Protein AF-A0AB36FN38-F1 (afdb_monomer)

Sequence (229 aa):
MKNFKASLLVGALFLSVSNGASAIQPGVYKYVPSLLCETGDVAVKQNVNQKPMFSVGTSEAGALRLEIEKQSLSAYSDLGVAYFEQISRSQEYVFNEADTLEVEGEQVTYGSHSFLLHEEPMTALEAAKLLIPTLLDVRKQSHYAGRFQKELADSKQEVTVRTVVEMDEVKHPNRIFLSSFRSDVVKSGEVIVSIDHFENIRALLHTKASRWDQTTLSGACFELEKSDQ

Radius of gyration: 22.21 Å; Cα contacts (8 Å, |Δi|>4): 415; chains: 1; bounding box: 44×92×54 Å

pLDDT: mean 73.19, std 17.6, range [27.11, 94.44]

Secondary structure (DSSP, 8-state):
----------------------SS-SEEEEE---STT--------S-----EEEEEEE-TTS-EEEEEPGGGGTTS-HHHHHHHHHTTSS-EEEEEEEEEEEETTEEEEEEEEEEEEEEEEEEHHHHHHHHGGG-S-HHHHHHHHHHHHHH--STT-EEEEEEEEEEEE-SSTTEEEEEEEEEEEEETTEEEEEEESHHHHHHHH-SS--TTTTGGGS-EEEEE-----

Foldseek 3Di:
DDDDDDDDDPDPPPPPPVPPVPLDDFFFWFFDQDQQPDPPPPPDPDPFRRDTAWGWDADPVRDIFIQGDLVLCVLADPLLSVLSVVLRPDKDKDWADWDWDQDPNDTDIKTKIKIFSDKDKDFLLVCLVRPLRRDNDPVVSVVVVVLSCVLPVDRRDIWMKIWMWMWIDDPDSFKIWGQFTWIFTGDPNDGSDIGGNLVSSLCVRDVDPDPRSVSPVRTGMIGGDDDPD

Organism: Alteromonas macleodii (NCBI:txid28108)

Solvent-accessible surface area (backbone atoms only — not comparable to full-atom values): 13320 Å² total; per-residue (Å²): 143,82,88,81,88,78,86,77,74,87,69,74,78,73,79,75,73,74,72,67,77,58,68,76,63,72,43,42,25,20,52,44,90,50,70,94,58,49,85,70,87,69,87,63,95,56,90,61,52,63,51,58,41,34,31,34,44,68,42,98,86,68,45,64,36,69,42,75,31,71,72,57,38,69,78,40,41,74,69,25,38,51,48,58,69,57,37,57,77,60,64,48,65,47,82,54,66,70,53,75,44,77,56,97,87,41,83,44,72,37,37,34,36,38,37,36,30,32,74,49,79,41,33,43,47,54,52,48,66,58,54,40,57,45,51,83,48,68,68,55,32,53,50,49,54,52,46,48,52,69,79,41,78,47,57,77,40,73,29,34,43,36,30,41,37,32,37,31,53,51,98,43,81,55,34,37,33,40,59,43,35,34,40,32,36,28,46,99,89,40,79,79,44,75,45,72,54,44,64,61,46,44,55,66,51,41,89,55,98,42,91,55,57,69,60,44,70,67,30,49,27,28,34,54,57,76,75,92,124

Mean predicted aligned error: 11.43 Å

Structure (mmCIF, N/CA/C/O backbone):
data_AF-A0AB36FN38-F1
#
_entry.id   AF-A0AB36FN38-F1
#
loop_
_atom_site.group_PDB
_atom_site.id
_atom_site.type_symbol
_atom_site.label_atom_id
_atom_site.label_alt_id
_atom_site.label_comp_id
_atom_site.label_asym_id
_atom_site.label_entity_id
_atom_site.label_seq_id
_atom_site.pdbx_PDB_ins_code
_atom_site.Cartn_x
_atom_site.Cartn_y
_atom_site.Cartn_z
_atom_site.occupancy
_atom_site.B_iso_or_equiv
_atom_site.auth_seq_id
_atom_site.auth_comp_id
_atom_site.auth_asym_id
_atom_site.auth_atom_id
_atom_site.pdbx_PDB_model_num
ATOM 1 N N . MET A 1 1 ? 19.070 -73.068 -9.972 1.00 39.75 1 MET A N 1
ATOM 2 C CA . MET A 1 1 ? 20.108 -72.151 -9.447 1.00 39.75 1 MET A CA 1
ATOM 3 C C . MET A 1 1 ? 20.590 -71.233 -10.561 1.00 39.75 1 MET A C 1
ATOM 5 O O . MET A 1 1 ? 21.275 -71.713 -11.452 1.00 39.75 1 MET A O 1
ATOM 9 N N . LYS A 1 2 ? 20.226 -69.949 -10.515 1.00 33.97 2 LYS A N 1
ATOM 10 C CA . LYS A 1 2 ? 21.113 -68.780 -10.666 1.00 33.97 2 LYS A CA 1
ATOM 11 C C . LYS A 1 2 ? 20.238 -67.528 -10.648 1.00 33.97 2 LYS A C 1
ATOM 13 O O . LYS A 1 2 ? 19.330 -67.370 -11.452 1.00 33.97 2 LYS A O 1
ATOM 18 N N . ASN A 1 3 ? 20.505 -66.714 -9.638 1.00 37.75 3 ASN A N 1
ATOM 19 C CA . ASN A 1 3 ? 19.863 -65.448 -9.345 1.00 37.75 3 ASN A CA 1
ATOM 20 C C . ASN A 1 3 ? 20.262 -64.413 -10.396 1.00 37.75 3 ASN A C 1
ATOM 22 O O . ASN A 1 3 ? 21.447 -64.318 -10.705 1.00 37.75 3 ASN A O 1
ATOM 26 N N . PHE A 1 4 ? 19.327 -63.572 -10.828 1.00 37.50 4 PHE A N 1
ATOM 27 C CA . PHE A 1 4 ? 19.666 -62.208 -11.220 1.00 37.50 4 PHE A CA 1
ATOM 28 C C . PHE A 1 4 ? 18.628 -61.262 -10.622 1.00 37.50 4 PHE A C 1
ATOM 30 O O . PHE A 1 4 ? 17.481 -61.200 -11.052 1.00 37.50 4 PHE A O 1
ATOM 37 N N . LYS A 1 5 ? 19.050 -60.583 -9.552 1.00 41.38 5 LYS A N 1
ATOM 38 C CA . LYS A 1 5 ? 18.387 -59.398 -9.022 1.00 41.38 5 LYS A CA 1
ATOM 39 C C . LYS A 1 5 ? 18.676 -58.260 -9.996 1.00 41.38 5 LYS A C 1
ATOM 41 O O . LYS A 1 5 ? 19.842 -57.952 -10.223 1.00 41.38 5 LYS A O 1
ATOM 46 N N . ALA A 1 6 ? 17.636 -57.623 -10.509 1.00 39.28 6 ALA A N 1
ATOM 47 C CA . ALA A 1 6 ? 17.720 -56.269 -11.030 1.00 39.28 6 ALA A CA 1
ATOM 48 C C . ALA A 1 6 ? 16.708 -55.430 -10.250 1.00 39.28 6 ALA A C 1
ATOM 50 O O . ALA A 1 6 ? 15.546 -55.306 -10.623 1.00 39.28 6 ALA A O 1
ATOM 51 N N . SER A 1 7 ? 17.163 -54.905 -9.112 1.00 43.88 7 SER A N 1
ATOM 52 C CA . SER A 1 7 ? 16.649 -53.634 -8.620 1.00 43.88 7 SER A CA 1
ATOM 53 C C . SER A 1 7 ? 17.029 -52.586 -9.656 1.00 43.88 7 SER A C 1
ATOM 55 O O . SER A 1 7 ? 18.216 -52.449 -9.940 1.00 43.88 7 SER A O 1
ATOM 57 N N . LEU A 1 8 ? 16.071 -51.831 -10.184 1.00 35.28 8 LEU A N 1
ATOM 58 C CA . LEU A 1 8 ? 16.386 -50.523 -10.739 1.00 35.28 8 LEU A CA 1
ATOM 59 C C . LEU A 1 8 ? 15.212 -49.569 -10.525 1.00 35.28 8 LEU A C 1
ATOM 61 O O . LEU A 1 8 ? 14.159 -49.702 -11.134 1.00 35.28 8 LEU A O 1
ATOM 65 N N . LEU A 1 9 ? 15.466 -48.656 -9.588 1.00 36.25 9 LEU A N 1
ATOM 66 C CA . LEU A 1 9 ? 14.955 -47.299 -9.470 1.00 36.25 9 LEU A CA 1
ATOM 67 C C . LEU A 1 9 ? 13.466 -47.079 -9.776 1.00 36.25 9 LEU A C 1
ATOM 69 O O . LEU A 1 9 ? 13.057 -46.874 -10.915 1.00 36.25 9 LEU A O 1
ATOM 73 N N . VAL A 1 10 ? 12.700 -46.922 -8.693 1.00 38.41 10 VAL A N 1
ATOM 74 C CA . VAL A 1 10 ? 11.614 -45.937 -8.642 1.00 38.41 10 VAL A CA 1
ATOM 75 C C . VAL A 1 10 ? 12.264 -44.586 -8.942 1.00 38.41 10 VAL A C 1
ATOM 77 O O . VAL A 1 10 ? 12.854 -43.956 -8.065 1.00 38.41 10 VAL A O 1
ATOM 80 N N . GLY A 1 11 ? 12.273 -44.213 -10.222 1.00 33.19 11 GLY A N 1
ATOM 81 C CA . GLY A 1 11 ? 12.645 -42.880 -10.657 1.00 33.19 11 GLY A CA 1
ATOM 82 C C . GLY A 1 11 ? 11.732 -41.912 -9.931 1.00 33.19 11 GLY A C 1
ATOM 83 O O . GLY A 1 11 ? 10.512 -42.004 -10.060 1.00 33.19 11 GLY A O 1
ATOM 84 N N . ALA A 1 12 ? 12.344 -41.064 -9.107 1.00 39.03 12 ALA A N 1
ATOM 85 C CA . ALA A 1 12 ? 11.690 -39.952 -8.456 1.00 39.03 12 ALA A CA 1
ATOM 86 C C . ALA A 1 12 ? 10.769 -39.282 -9.477 1.00 39.03 12 ALA A C 1
ATOM 88 O O . ALA A 1 12 ? 11.233 -38.824 -10.524 1.00 39.03 12 ALA A O 1
ATOM 89 N N . LEU A 1 13 ? 9.465 -39.275 -9.184 1.00 31.47 13 LEU A N 1
ATOM 90 C CA . LEU A 1 13 ? 8.559 -38.323 -9.797 1.00 31.47 13 LEU A CA 1
ATOM 91 C C . LEU A 1 13 ? 9.187 -36.967 -9.492 1.00 31.47 13 LEU A C 1
ATOM 93 O O . LEU A 1 13 ? 9.185 -36.518 -8.345 1.00 31.47 13 LEU A O 1
ATOM 97 N N . PHE A 1 14 ? 9.824 -36.383 -10.502 1.00 35.91 14 PHE A N 1
ATOM 98 C CA . PHE A 1 14 ? 10.223 -34.998 -10.464 1.00 35.91 14 PHE A CA 1
ATOM 99 C C . PHE A 1 14 ? 8.948 -34.237 -10.132 1.00 35.91 14 PHE A C 1
ATOM 101 O O . PHE A 1 14 ? 7.999 -34.234 -10.915 1.00 35.91 14 PHE A O 1
ATOM 108 N N . LEU A 1 15 ? 8.916 -33.664 -8.929 1.00 30.94 15 LEU A N 1
ATOM 109 C CA . LEU A 1 15 ? 8.055 -32.546 -8.613 1.00 30.94 15 LEU A CA 1
ATOM 110 C C . LEU A 1 15 ? 8.405 -31.490 -9.655 1.00 30.94 15 LEU A C 1
ATOM 112 O O . LEU A 1 15 ? 9.338 -30.710 -9.480 1.00 30.94 15 LEU A O 1
ATOM 116 N N . SER A 1 16 ? 7.689 -31.500 -10.774 1.00 29.23 16 SER A N 1
ATOM 117 C CA . SER A 1 16 ? 7.512 -30.316 -11.582 1.00 29.23 16 SER A CA 1
ATOM 118 C C . SER A 1 16 ? 6.698 -29.362 -10.716 1.00 29.23 16 SER A C 1
ATOM 120 O O . SER A 1 16 ? 5.490 -29.217 -10.884 1.00 29.23 16 SER A O 1
ATOM 122 N N . VAL A 1 17 ? 7.369 -28.739 -9.743 1.00 33.03 17 VAL A N 1
ATOM 123 C CA . VAL A 1 17 ? 7.088 -27.355 -9.399 1.00 33.03 17 VAL A CA 1
ATOM 124 C C . VAL A 1 17 ? 7.289 -26.625 -10.713 1.00 33.03 17 VAL A C 1
ATOM 126 O O . VAL A 1 17 ? 8.401 -26.279 -11.107 1.00 33.03 17 VAL A O 1
ATOM 129 N N . SER A 1 18 ? 6.202 -26.527 -11.470 1.00 27.11 18 SER A N 1
ATOM 130 C CA . SER A 1 18 ? 6.030 -25.476 -12.443 1.00 27.11 18 SER A CA 1
ATOM 131 C C . SER A 1 18 ? 6.200 -24.190 -11.648 1.00 27.11 18 SER A C 1
ATOM 133 O O . SER A 1 18 ? 5.241 -23.674 -11.077 1.00 27.11 18 SER A O 1
ATOM 135 N N . ASN A 1 19 ? 7.445 -23.724 -11.551 1.00 32.69 19 ASN A N 1
ATOM 136 C CA . ASN A 1 19 ? 7.736 -22.320 -11.370 1.00 32.69 19 ASN A CA 1
ATOM 137 C C . ASN A 1 19 ? 7.060 -21.651 -12.563 1.00 32.69 19 ASN A C 1
ATOM 139 O O . ASN A 1 19 ? 7.664 -21.510 -13.626 1.00 32.69 19 ASN A O 1
ATOM 143 N N . GLY A 1 20 ? 5.779 -21.304 -12.410 1.00 33.94 20 GLY A N 1
ATOM 144 C CA . GLY A 1 20 ? 5.252 -20.165 -13.133 1.00 33.94 20 GLY A CA 1
ATOM 145 C C . GLY A 1 20 ? 6.262 -19.069 -12.854 1.00 33.94 20 GLY A C 1
ATOM 146 O O . GLY A 1 20 ? 6.557 -18.798 -11.688 1.00 33.94 20 GLY A O 1
ATOM 147 N N . ALA A 1 21 ? 6.922 -18.579 -13.898 1.00 38.97 21 ALA A N 1
ATOM 148 C CA . ALA A 1 21 ? 7.739 -17.395 -13.764 1.00 38.97 21 ALA A CA 1
ATOM 149 C C . ALA A 1 21 ? 6.815 -16.350 -13.137 1.00 38.97 21 ALA A C 1
ATOM 151 O O . ALA A 1 21 ? 5.862 -15.922 -13.777 1.00 38.97 21 ALA A O 1
ATOM 152 N N . SER A 1 22 ? 7.008 -16.056 -11.852 1.00 50.75 22 SER A N 1
ATOM 153 C CA . SER A 1 22 ? 6.287 -14.972 -11.204 1.00 50.75 22 SER A CA 1
ATOM 154 C C . SER A 1 22 ? 6.634 -13.727 -12.009 1.00 50.75 22 SER A C 1
ATOM 156 O O . SER A 1 22 ? 7.823 -13.399 -12.093 1.00 50.75 22 SER A O 1
ATOM 158 N N . ALA A 1 23 ? 5.662 -13.076 -12.661 1.00 60.91 23 ALA A N 1
ATOM 159 C CA . ALA A 1 23 ? 5.993 -11.895 -13.455 1.00 60.91 23 ALA A CA 1
ATOM 160 C C . ALA A 1 23 ? 6.483 -10.753 -12.548 1.00 60.91 23 ALA A C 1
ATOM 162 O O . ALA A 1 23 ? 7.232 -9.884 -12.991 1.00 60.91 23 ALA A O 1
ATOM 163 N N . ILE A 1 24 ? 6.176 -10.816 -11.245 1.00 74.50 24 ILE A N 1
ATOM 164 C CA . ILE A 1 24 ? 6.910 -10.080 -10.216 1.00 74.50 24 ILE A CA 1
ATOM 165 C C . ILE A 1 24 ? 8.223 -10.805 -9.899 1.00 74.50 24 ILE A C 1
ATOM 167 O O . ILE A 1 24 ? 8.233 -11.891 -9.311 1.00 74.50 24 ILE A O 1
ATOM 171 N N . GLN A 1 25 ? 9.337 -10.174 -10.258 1.00 79.38 25 GLN A N 1
ATOM 172 C CA . GLN A 1 25 ? 10.688 -10.683 -10.052 1.00 79.38 25 GLN A CA 1
ATOM 173 C C . GLN A 1 25 ? 11.309 -10.081 -8.784 1.00 79.38 25 GLN A C 1
ATOM 175 O O . GLN A 1 25 ? 11.054 -8.918 -8.471 1.00 79.38 25 GLN A O 1
ATOM 180 N N . PRO A 1 26 ? 12.161 -10.820 -8.053 1.00 85.25 26 PRO A N 1
ATOM 181 C CA . PRO A 1 26 ? 12.932 -10.228 -6.972 1.00 85.25 26 PRO A CA 1
ATOM 182 C C . PRO A 1 26 ? 13.843 -9.095 -7.467 1.00 85.25 26 PRO A C 1
ATOM 184 O O . PRO A 1 26 ? 14.538 -9.233 -8.473 1.00 85.25 26 PRO A O 1
ATOM 187 N N . GLY A 1 27 ? 13.882 -7.997 -6.720 1.00 88.69 27 GLY A N 1
ATOM 188 C CA . GLY A 1 27 ? 14.751 -6.853 -6.948 1.00 88.69 27 GLY A CA 1
ATOM 189 C C . GLY A 1 27 ? 14.085 -5.527 -6.600 1.00 88.69 27 GLY A C 1
ATOM 190 O O . GLY A 1 27 ? 13.032 -5.476 -5.964 1.00 88.69 27 GLY A O 1
ATOM 191 N N . VAL A 1 28 ? 14.746 -4.442 -6.993 1.00 89.25 28 VAL A N 1
ATOM 192 C CA . VAL A 1 28 ? 14.377 -3.076 -6.617 1.00 89.25 28 VAL A CA 1
ATOM 193 C C . VAL A 1 28 ? 13.478 -2.467 -7.686 1.00 89.25 28 VAL A C 1
ATOM 195 O O . VAL A 1 28 ? 13.847 -2.419 -8.853 1.00 89.25 28 VAL A O 1
ATOM 198 N N . TYR A 1 29 ? 12.321 -1.946 -7.297 1.00 88.19 29 TYR A N 1
ATOM 199 C CA . TYR A 1 29 ? 11.336 -1.362 -8.201 1.00 88.19 29 TYR A CA 1
ATOM 200 C C . TYR A 1 29 ? 11.325 0.167 -8.102 1.00 88.19 29 TYR A C 1
ATOM 202 O O . TYR A 1 29 ? 11.127 0.748 -7.028 1.00 88.19 29 TYR A O 1
ATOM 210 N N . LYS A 1 30 ? 11.519 0.838 -9.241 1.00 87.75 30 LYS A N 1
ATOM 211 C CA . LYS A 1 30 ? 11.559 2.304 -9.367 1.00 87.75 30 LYS A CA 1
ATOM 212 C C . LYS A 1 30 ? 10.337 2.827 -10.095 1.00 87.75 30 LYS A C 1
ATOM 214 O O . LYS A 1 30 ? 9.866 2.214 -11.045 1.00 87.75 30 LYS A O 1
ATOM 219 N N . TYR A 1 31 ? 9.855 3.995 -9.686 1.00 84.06 31 TYR A N 1
ATOM 220 C CA . TYR A 1 31 ? 8.730 4.632 -10.360 1.00 84.06 31 TYR A CA 1
ATOM 221 C C . TYR A 1 31 ? 9.058 4.979 -11.819 1.00 84.06 31 TYR A C 1
ATOM 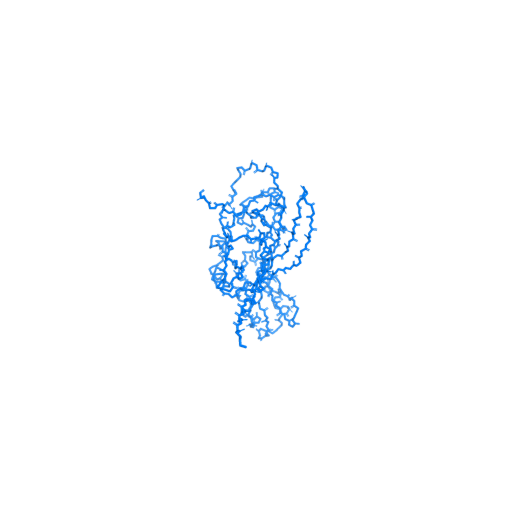223 O O . TYR A 1 31 ? 10.080 5.615 -12.102 1.00 84.06 31 TYR A O 1
ATOM 231 N N . VAL A 1 32 ? 8.146 4.627 -12.727 1.00 80.31 32 VAL A N 1
ATOM 232 C CA . VAL A 1 32 ? 8.192 5.017 -14.137 1.00 80.31 32 VAL A CA 1
ATOM 233 C C . VAL A 1 32 ? 6.893 5.735 -14.509 1.00 80.31 32 VAL A C 1
ATOM 235 O O . VAL A 1 32 ? 5.821 5.133 -14.451 1.00 80.31 32 VAL A O 1
ATOM 238 N N . PRO A 1 33 ? 6.952 7.010 -14.934 1.00 75.88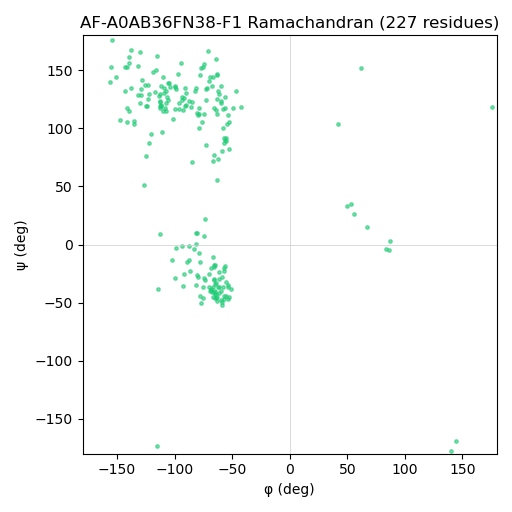 33 PRO A N 1
ATOM 239 C CA . PRO A 1 33 ? 5.780 7.720 -15.425 1.00 75.88 33 PRO A CA 1
ATOM 240 C C . PRO A 1 33 ? 5.261 7.061 -16.700 1.00 75.88 33 PRO A C 1
ATOM 242 O O . PRO A 1 33 ? 5.937 7.063 -17.729 1.00 75.88 33 PRO A O 1
ATOM 245 N N . SER A 1 34 ? 4.052 6.520 -16.633 1.00 70.56 34 SER A N 1
ATOM 246 C CA . SER A 1 34 ? 3.379 5.891 -17.764 1.00 70.56 34 SER A CA 1
ATOM 247 C C . SER A 1 34 ? 1.859 5.929 -17.568 1.00 70.56 34 SER A C 1
ATOM 249 O O . SER A 1 34 ? 1.372 5.985 -16.437 1.00 70.56 34 SER A O 1
ATOM 251 N N . LEU A 1 35 ? 1.106 5.924 -18.674 1.00 65.25 35 LEU A N 1
ATOM 252 C CA . LEU A 1 35 ? -0.334 5.670 -18.659 1.00 65.25 35 LEU A CA 1
ATOM 253 C C . LEU A 1 35 ? -0.520 4.156 -18.560 1.00 65.25 35 LEU A C 1
ATOM 255 O O . LEU A 1 35 ? -0.177 3.461 -19.508 1.00 65.25 35 LEU A O 1
ATOM 259 N N . LEU A 1 36 ? -1.024 3.650 -17.428 1.00 63.12 36 LEU A N 1
ATOM 260 C CA . LEU A 1 36 ? -1.349 2.221 -17.249 1.00 63.12 36 LEU A CA 1
ATOM 261 C C . LEU A 1 36 ? -0.209 1.262 -17.660 1.00 63.12 36 LEU A C 1
ATOM 263 O O . LEU A 1 36 ? -0.427 0.163 -18.157 1.00 63.12 36 LEU A O 1
ATOM 267 N N . CYS A 1 37 ? 1.030 1.704 -17.461 1.00 71.00 37 CYS A N 1
ATOM 268 C CA . CYS A 1 37 ? 2.274 0.980 -17.726 1.00 71.00 37 CYS A CA 1
ATOM 269 C C . CYS A 1 37 ? 2.576 0.697 -19.203 1.00 71.00 37 CYS A C 1
ATOM 271 O O . CYS A 1 37 ? 3.509 -0.053 -19.504 1.00 71.00 37 CYS A O 1
ATOM 273 N N . GLU A 1 38 ? 1.878 1.366 -20.122 1.00 65.56 38 GLU A N 1
ATOM 274 C CA . GLU A 1 38 ? 2.153 1.315 -21.553 1.00 65.56 38 GLU A CA 1
ATOM 275 C C . GLU A 1 38 ? 3.545 1.879 -21.901 1.00 65.56 38 GLU A C 1
ATOM 277 O O . GLU A 1 38 ? 4.078 2.797 -21.264 1.00 65.56 38 GLU A O 1
ATOM 282 N N . THR A 1 39 ? 4.157 1.297 -22.934 1.00 53.84 39 THR A N 1
ATOM 283 C CA . THR A 1 39 ? 5.524 1.566 -23.413 1.00 53.84 39 THR A CA 1
ATOM 284 C C . THR A 1 39 ? 5.649 2.794 -24.312 1.00 53.84 39 THR A C 1
ATOM 286 O O . THR A 1 39 ? 6.708 3.006 -24.895 1.00 53.84 39 THR A O 1
ATOM 289 N N . GLY A 1 40 ? 4.611 3.627 -24.425 1.00 51.97 40 GLY A N 1
ATOM 290 C CA . GLY A 1 40 ? 4.695 4.859 -25.208 1.00 51.97 40 GLY A CA 1
ATOM 291 C C . GLY A 1 40 ? 5.850 5.730 -24.715 1.00 51.97 40 GLY A C 1
ATOM 292 O O . GLY A 1 40 ? 5.931 6.003 -23.521 1.00 51.97 40 GLY A O 1
ATOM 293 N N . ASP A 1 41 ? 6.740 6.134 -25.627 1.00 45.00 41 ASP A N 1
ATOM 294 C CA . ASP A 1 41 ? 7.951 6.929 -25.389 1.00 45.00 41 ASP A CA 1
ATOM 295 C C . ASP A 1 41 ? 7.665 8.223 -24.610 1.00 45.00 41 ASP A C 1
ATOM 297 O O . ASP A 1 41 ? 7.553 9.325 -25.158 1.00 45.00 41 ASP A O 1
ATOM 301 N N . VAL A 1 42 ? 7.572 8.130 -23.287 1.00 50.47 42 VAL A N 1
ATOM 302 C CA . VAL A 1 42 ? 7.527 9.299 -22.417 1.00 50.47 42 VAL A CA 1
ATOM 303 C C . VAL A 1 42 ? 8.971 9.708 -22.147 1.00 50.47 42 VAL A C 1
ATOM 305 O O . VAL A 1 42 ? 9.500 9.573 -21.047 1.00 50.47 42 VAL A O 1
ATOM 308 N N . ALA A 1 43 ? 9.621 10.249 -23.179 1.00 45.94 43 ALA A N 1
ATOM 309 C CA . ALA A 1 43 ? 10.858 11.008 -23.053 1.00 45.94 43 ALA A CA 1
ATOM 310 C C . ALA A 1 43 ? 10.568 12.311 -22.291 1.00 45.94 43 ALA A C 1
ATOM 312 O O . ALA A 1 43 ? 10.501 13.397 -22.865 1.00 45.94 43 ALA A O 1
ATOM 313 N N . VAL A 1 44 ? 10.318 12.225 -20.986 1.00 49.62 44 VAL A N 1
ATOM 314 C CA . VAL A 1 44 ? 9.999 13.396 -20.173 1.00 49.62 44 VAL A CA 1
ATOM 315 C C . VAL A 1 44 ? 11.037 13.533 -19.075 1.00 49.62 44 VAL A C 1
ATOM 317 O O . VAL A 1 44 ? 10.918 12.983 -17.985 1.00 49.62 44 VAL A O 1
ATOM 320 N N . LYS A 1 45 ? 12.034 14.373 -19.380 1.00 45.34 45 LYS A N 1
ATOM 321 C CA . LYS A 1 45 ? 12.892 15.088 -18.425 1.00 45.34 45 LYS A CA 1
ATOM 322 C C . LYS A 1 45 ? 12.064 16.064 -17.569 1.00 45.34 45 LYS A C 1
ATOM 324 O O . LYS A 1 45 ? 12.310 17.267 -17.564 1.00 45.34 45 LYS A O 1
ATOM 329 N N . GLN A 1 46 ? 11.032 15.583 -16.891 1.00 50.12 46 GLN A N 1
ATOM 330 C CA . GLN A 1 46 ? 10.486 16.275 -15.725 1.00 50.12 46 GLN A CA 1
ATOM 331 C C . GLN A 1 46 ? 11.158 15.666 -14.496 1.00 50.12 46 GLN A C 1
ATOM 333 O O . GLN A 1 46 ? 11.682 14.562 -14.588 1.00 50.12 46 GLN A O 1
ATOM 338 N N . ASN A 1 47 ? 11.214 16.396 -13.381 1.00 52.09 47 ASN A N 1
ATOM 339 C CA . ASN A 1 47 ? 11.750 15.921 -12.097 1.00 52.09 47 ASN A CA 1
ATOM 340 C C . ASN A 1 47 ? 10.921 14.729 -11.582 1.00 52.09 47 ASN A C 1
ATOM 342 O O . ASN A 1 47 ? 10.091 14.865 -10.686 1.00 52.09 47 ASN A O 1
ATOM 346 N N . VAL A 1 48 ? 11.103 13.579 -12.214 1.00 57.84 48 VAL A N 1
ATOM 347 C CA . VAL A 1 48 ? 10.505 12.302 -11.876 1.00 57.84 48 VAL A CA 1
ATOM 348 C C . VAL A 1 48 ? 11.402 11.705 -10.817 1.00 57.84 48 VAL A C 1
ATOM 350 O O . VAL A 1 48 ? 12.607 11.544 -11.020 1.00 57.84 48 VAL A O 1
ATOM 353 N N . ASN A 1 49 ? 10.815 11.411 -9.669 1.00 61.28 49 ASN A N 1
ATOM 354 C CA . ASN A 1 49 ? 11.524 10.763 -8.590 1.00 61.28 49 ASN A CA 1
ATOM 355 C C . ASN A 1 49 ? 11.760 9.288 -8.964 1.00 61.28 49 ASN A C 1
ATOM 357 O O . ASN A 1 49 ? 10.967 8.428 -8.608 1.00 61.28 49 ASN A O 1
ATOM 361 N N . GLN A 1 50 ? 12.840 8.994 -9.699 1.00 67.50 50 GLN A N 1
ATOM 362 C CA . GLN A 1 50 ? 13.263 7.626 -10.060 1.00 67.50 50 GLN A CA 1
ATOM 363 C C . GLN A 1 50 ? 13.877 6.858 -8.876 1.00 67.50 50 GLN A C 1
ATOM 365 O O . GLN A 1 50 ? 14.679 5.939 -9.046 1.00 67.50 50 GLN A O 1
ATOM 370 N N . LYS A 1 51 ? 13.564 7.273 -7.651 1.00 74.38 51 LYS A N 1
ATOM 371 C CA . LYS A 1 51 ? 14.057 6.616 -6.452 1.00 74.38 51 LYS A CA 1
ATOM 372 C C . LYS A 1 51 ? 13.398 5.236 -6.313 1.00 74.38 51 LYS A C 1
ATOM 374 O O . LYS A 1 51 ? 12.227 5.100 -6.673 1.00 74.38 51 LYS A O 1
ATOM 379 N N . PRO A 1 52 ? 14.130 4.228 -5.812 1.00 81.31 52 PRO A N 1
ATOM 380 C CA . PRO A 1 52 ? 13.545 2.970 -5.358 1.00 81.31 52 PRO A CA 1
ATOM 381 C C . PRO A 1 52 ? 12.325 3.188 -4.464 1.00 81.31 52 PRO A C 1
ATOM 383 O O . PRO A 1 52 ? 12.371 4.011 -3.547 1.00 81.31 52 PRO A O 1
ATOM 386 N N . MET A 1 53 ? 11.237 2.479 -4.740 1.00 83.06 53 MET A N 1
ATOM 387 C CA . MET A 1 53 ? 10.001 2.626 -3.972 1.00 83.06 53 MET A CA 1
ATOM 388 C C . MET A 1 53 ? 9.640 1.374 -3.190 1.00 83.06 53 MET A C 1
ATOM 390 O O . MET A 1 53 ? 9.219 1.448 -2.036 1.00 83.06 53 MET A O 1
ATOM 394 N N . PHE A 1 54 ? 9.872 0.225 -3.805 1.00 86.31 54 PHE A N 1
ATOM 395 C CA . PHE A 1 54 ? 9.693 -1.063 -3.169 1.00 86.31 54 PHE A CA 1
ATOM 396 C C . PHE A 1 54 ? 10.825 -1.988 -3.581 1.00 86.31 54 PHE A C 1
ATOM 398 O O . PHE A 1 54 ? 11.390 -1.828 -4.665 1.00 86.31 54 PHE A O 1
ATOM 405 N N . SER A 1 55 ? 11.096 -2.981 -2.750 1.00 88.38 55 SER A N 1
ATOM 406 C CA . SER A 1 55 ? 11.945 -4.109 -3.096 1.00 88.38 55 SER A CA 1
ATOM 407 C C . SER A 1 55 ? 11.162 -5.393 -2.923 1.00 88.38 55 SER A C 1
ATOM 409 O O . SER A 1 55 ? 10.558 -5.626 -1.879 1.00 88.38 55 SER A O 1
ATOM 411 N N . VAL A 1 56 ? 11.169 -6.239 -3.945 1.00 87.19 56 VAL A N 1
ATOM 412 C CA . VAL A 1 56 ? 10.620 -7.587 -3.844 1.00 87.19 56 VAL A CA 1
ATOM 413 C C . VAL A 1 56 ? 11.774 -8.529 -3.539 1.00 87.19 56 VAL A C 1
ATOM 415 O O . VAL A 1 56 ? 12.756 -8.591 -4.270 1.00 87.19 56 VAL A O 1
ATOM 418 N N . GLY A 1 57 ? 11.686 -9.249 -2.433 1.00 84.56 57 GLY A N 1
ATOM 419 C CA . GLY A 1 57 ? 12.627 -10.287 -2.045 1.00 84.56 57 GLY A CA 1
ATOM 420 C C . GLY A 1 57 ? 11.967 -11.657 -2.022 1.00 84.56 57 GLY A C 1
ATOM 421 O O . GLY A 1 57 ? 10.798 -11.830 -2.368 1.00 84.56 57 GLY A O 1
ATOM 422 N N . THR A 1 58 ? 12.722 -12.638 -1.545 1.00 78.94 58 THR A N 1
ATOM 423 C CA . THR A 1 58 ? 12.214 -13.975 -1.244 1.00 78.94 58 THR A CA 1
ATOM 424 C C . THR A 1 58 ? 12.382 -14.224 0.251 1.00 78.94 58 THR A C 1
ATOM 426 O O . THR A 1 58 ? 13.437 -13.950 0.821 1.00 78.94 58 THR A O 1
ATOM 429 N N . SER A 1 59 ? 11.322 -14.690 0.904 1.00 72.50 59 SER A N 1
ATOM 430 C CA . SER A 1 59 ? 11.352 -15.135 2.299 1.00 72.50 59 SER A CA 1
ATOM 431 C C . SER A 1 59 ? 12.125 -16.450 2.449 1.00 72.50 59 SER A C 1
ATOM 433 O O . SER A 1 59 ? 12.361 -17.162 1.473 1.00 72.50 59 SER A O 1
ATOM 435 N N . GLU A 1 60 ? 12.467 -16.822 3.686 1.00 67.00 60 GLU A N 1
ATOM 436 C CA . GLU A 1 60 ? 13.108 -18.116 3.982 1.00 67.00 60 GLU A CA 1
ATOM 437 C C . GLU A 1 60 ? 12.259 -19.318 3.528 1.00 67.00 60 GLU A C 1
ATOM 439 O O . GLU A 1 60 ? 12.800 -20.361 3.169 1.00 67.00 60 GLU A O 1
ATOM 444 N N . ALA A 1 61 ? 10.932 -19.158 3.487 1.00 66.56 61 ALA A N 1
ATOM 445 C CA . ALA A 1 61 ? 9.985 -20.165 3.012 1.00 66.56 61 ALA A CA 1
ATOM 446 C C . ALA A 1 61 ? 9.835 -20.205 1.476 1.00 66.56 61 ALA A C 1
ATOM 448 O O . ALA A 1 61 ? 9.038 -20.986 0.961 1.00 66.56 61 ALA A O 1
ATOM 449 N N . GLY A 1 62 ? 10.563 -19.366 0.732 1.00 65.81 62 GLY A N 1
ATOM 450 C CA . GLY A 1 62 ? 10.502 -19.309 -0.732 1.00 65.81 62 GLY A CA 1
ATOM 451 C C . GLY A 1 62 ? 9.359 -18.460 -1.305 1.00 65.81 62 GLY A C 1
ATOM 452 O O . GLY A 1 62 ? 9.298 -18.283 -2.518 1.00 65.81 62 GLY A O 1
ATOM 453 N N . ALA A 1 63 ? 8.474 -17.907 -0.468 1.00 74.00 63 ALA A N 1
ATOM 454 C CA . ALA A 1 63 ? 7.422 -16.980 -0.898 1.00 74.00 63 ALA A CA 1
ATOM 455 C C . ALA A 1 63 ? 7.988 -15.576 -1.170 1.00 74.00 63 ALA A C 1
ATOM 457 O O . ALA A 1 63 ? 8.970 -15.181 -0.532 1.00 74.00 63 ALA A O 1
ATOM 458 N N . LEU A 1 64 ? 7.366 -14.809 -2.073 1.00 77.81 64 LEU A N 1
ATOM 459 C CA . LEU A 1 64 ? 7.740 -13.410 -2.298 1.00 77.81 64 LEU A CA 1
ATOM 460 C C . LEU A 1 64 ? 7.493 -12.561 -1.044 1.00 77.81 64 LEU A C 1
ATOM 462 O O . LEU A 1 64 ? 6.545 -12.785 -0.296 1.00 77.81 64 LEU A O 1
ATOM 466 N N . ARG A 1 65 ? 8.356 -11.568 -0.836 1.00 82.94 65 ARG A N 1
ATOM 467 C CA . ARG A 1 65 ? 8.277 -10.581 0.247 1.00 82.94 65 ARG A CA 1
ATOM 468 C C . ARG A 1 65 ? 8.388 -9.185 -0.358 1.00 82.94 65 ARG A C 1
ATOM 470 O O . ARG A 1 65 ? 9.194 -8.997 -1.258 1.00 82.94 65 ARG A O 1
ATOM 477 N N . LEU A 1 66 ? 7.638 -8.216 0.145 1.00 86.19 66 LEU A N 1
ATOM 478 C CA . LEU A 1 66 ? 7.669 -6.824 -0.287 1.00 86.19 66 LEU A CA 1
ATOM 479 C C . LEU A 1 66 ? 8.224 -5.914 0.813 1.00 86.19 66 LEU A C 1
ATOM 481 O O . LEU A 1 66 ? 7.610 -5.733 1.857 1.00 86.19 66 LEU A O 1
ATOM 485 N N . GLU A 1 67 ? 9.345 -5.259 0.574 1.00 86.44 67 GLU A N 1
ATOM 486 C CA . GLU A 1 67 ? 9.868 -4.208 1.439 1.00 86.44 67 GLU A CA 1
ATOM 487 C C . GLU A 1 67 ? 9.523 -2.828 0.873 1.00 86.44 67 GLU A C 1
ATOM 489 O O . GLU A 1 67 ? 9.646 -2.587 -0.328 1.00 86.44 67 GLU A O 1
ATOM 494 N N . ILE A 1 68 ? 9.074 -1.917 1.739 1.00 85.69 68 ILE A N 1
ATOM 495 C CA . ILE A 1 68 ? 8.874 -0.513 1.373 1.00 85.69 68 ILE A CA 1
ATOM 496 C C . ILE A 1 68 ? 10.194 0.210 1.600 1.00 85.69 68 ILE A C 1
ATOM 498 O O . ILE A 1 68 ? 10.722 0.218 2.712 1.00 85.69 68 ILE A O 1
ATOM 502 N N . GLU A 1 69 ? 10.713 0.849 0.558 1.00 86.00 69 GLU A N 1
ATOM 503 C CA . GLU A 1 69 ? 11.996 1.534 0.637 1.00 86.00 69 GLU A CA 1
ATOM 504 C C . GLU A 1 69 ? 11.912 2.752 1.561 1.00 86.00 69 GLU A C 1
ATOM 506 O O . GLU A 1 69 ? 10.987 3.564 1.485 1.00 86.00 69 GLU A O 1
ATOM 511 N N . LYS A 1 70 ? 12.920 2.942 2.419 1.00 82.06 70 LYS A N 1
ATOM 512 C CA . LYS A 1 70 ? 12.917 4.001 3.448 1.00 82.06 70 LYS A CA 1
ATOM 513 C C . LYS A 1 70 ? 12.645 5.398 2.884 1.00 82.06 70 LYS A C 1
ATOM 515 O O . LYS A 1 70 ? 11.999 6.227 3.518 1.00 82.06 70 LYS A O 1
ATOM 520 N N . GLN A 1 71 ? 13.129 5.678 1.680 1.00 78.94 71 GLN A N 1
ATOM 521 C CA . GLN A 1 71 ? 12.903 6.968 1.028 1.00 78.94 71 GLN A CA 1
ATOM 522 C C . GLN A 1 71 ? 11.452 7.192 0.582 1.00 78.94 71 GLN A C 1
ATOM 524 O O . GLN A 1 71 ? 11.025 8.339 0.501 1.00 78.94 71 GLN A O 1
ATOM 529 N N . SER A 1 72 ? 10.682 6.134 0.335 1.00 79.44 72 SER A N 1
ATOM 530 C CA . SER A 1 72 ? 9.233 6.202 0.087 1.00 79.44 72 SER A CA 1
ATOM 531 C C . SER A 1 72 ? 8.461 6.601 1.330 1.00 79.44 72 SER A C 1
ATOM 533 O O . SER A 1 72 ? 7.340 7.096 1.239 1.00 79.44 72 SER A O 1
ATOM 535 N N . LEU A 1 73 ? 9.079 6.415 2.495 1.00 82.12 73 LEU A N 1
ATOM 536 C CA . LEU A 1 73 ? 8.524 6.803 3.776 1.00 82.12 73 LEU A CA 1
ATOM 537 C C . LEU A 1 73 ? 8.857 8.257 4.141 1.00 82.12 73 LEU A C 1
ATOM 539 O O . LEU A 1 73 ? 8.392 8.739 5.166 1.00 82.12 73 LEU A O 1
ATOM 543 N N . SER A 1 74 ? 9.607 8.997 3.312 1.00 80.19 74 SER A N 1
ATOM 544 C CA . SER A 1 74 ? 10.094 10.340 3.672 1.00 80.19 74 SER A CA 1
ATOM 545 C C . SER A 1 74 ? 8.995 11.384 3.866 1.00 80.19 74 SER A C 1
ATOM 547 O O . SER A 1 74 ? 9.265 12.453 4.406 1.00 80.19 74 SER A O 1
ATOM 549 N N . ALA A 1 75 ? 7.787 11.126 3.361 1.00 75.62 75 ALA A N 1
ATOM 550 C CA . ALA A 1 75 ? 6.644 11.992 3.613 1.00 75.62 75 ALA A CA 1
ATOM 551 C C . ALA A 1 75 ? 6.008 11.732 4.985 1.00 75.62 75 ALA A C 1
ATOM 553 O O . ALA A 1 75 ? 5.392 12.639 5.530 1.00 75.62 75 ALA A O 1
ATOM 554 N N . TYR A 1 76 ? 6.144 10.526 5.539 1.00 80.00 76 TYR A N 1
ATOM 555 C CA . TYR A 1 76 ? 5.449 10.107 6.753 1.00 80.00 76 TYR A CA 1
ATOM 556 C C . TYR A 1 76 ? 6.042 10.747 8.011 1.00 80.00 76 TYR A C 1
ATOM 558 O O . TYR A 1 76 ? 7.215 11.111 8.064 1.00 80.00 76 TYR A O 1
ATOM 566 N N . SER A 1 77 ? 5.211 10.851 9.050 1.00 81.12 77 SER A N 1
ATOM 567 C CA . SER A 1 77 ? 5.668 11.174 10.404 1.00 81.12 77 SER A CA 1
ATOM 568 C C . SER A 1 77 ? 6.589 10.075 10.949 1.00 81.12 77 SER A C 1
ATOM 570 O O . SER A 1 77 ? 6.497 8.931 10.509 1.00 81.12 77 SER A O 1
ATOM 572 N N . ASP A 1 78 ? 7.415 10.375 11.957 1.00 83.56 78 ASP A N 1
ATOM 573 C CA . ASP A 1 78 ? 8.300 9.379 12.592 1.00 83.56 78 ASP A CA 1
ATOM 574 C C . ASP A 1 78 ? 7.537 8.134 13.081 1.00 83.56 78 ASP A C 1
ATOM 576 O O . ASP A 1 78 ? 8.016 7.009 12.950 1.00 83.56 78 ASP A O 1
ATOM 580 N N . LEU A 1 79 ? 6.314 8.322 13.594 1.00 79.62 79 LEU A N 1
ATOM 581 C CA . LEU A 1 79 ? 5.426 7.225 13.990 1.00 79.62 79 LEU A CA 1
ATOM 582 C C . LEU A 1 79 ? 4.969 6.392 12.788 1.00 79.62 79 LEU A C 1
ATOM 584 O O . LEU A 1 79 ? 4.939 5.167 12.871 1.00 79.62 79 LEU A O 1
ATOM 588 N N . GLY A 1 80 ? 4.639 7.042 11.669 1.00 81.19 80 GLY A N 1
ATOM 589 C CA . GLY A 1 80 ? 4.300 6.346 10.431 1.00 81.19 80 GLY A CA 1
ATOM 590 C C . GLY A 1 80 ? 5.487 5.575 9.858 1.00 81.19 80 GLY A C 1
ATOM 591 O O . GLY A 1 80 ? 5.329 4.420 9.477 1.00 81.19 80 GLY A O 1
ATOM 592 N N . VAL A 1 81 ? 6.686 6.164 9.864 1.00 85.00 81 VAL A N 1
ATOM 593 C CA . VAL A 1 81 ? 7.919 5.473 9.456 1.00 85.00 81 VAL A CA 1
ATOM 594 C C . VAL A 1 81 ? 8.143 4.233 10.322 1.00 85.00 81 VAL A C 1
ATOM 596 O O . VAL A 1 81 ? 8.331 3.150 9.778 1.00 85.00 81 VAL A O 1
ATOM 599 N N . ALA A 1 82 ? 8.054 4.363 11.650 1.00 83.94 82 ALA A N 1
ATOM 600 C CA . ALA A 1 82 ? 8.226 3.241 12.573 1.00 83.94 82 ALA A CA 1
ATOM 601 C C . ALA A 1 82 ? 7.198 2.123 12.336 1.00 83.94 82 ALA A C 1
ATOM 603 O O . ALA A 1 82 ? 7.557 0.945 12.357 1.00 83.94 82 ALA A O 1
ATOM 604 N N . TYR A 1 83 ? 5.941 2.482 12.054 1.00 84.00 83 TYR A N 1
ATOM 605 C CA . TYR A 1 83 ? 4.909 1.522 11.673 1.00 84.00 83 TYR A CA 1
ATOM 606 C C . TYR A 1 83 ? 5.308 0.738 10.416 1.00 84.00 83 TYR A C 1
ATOM 608 O O . TYR A 1 83 ? 5.333 -0.492 10.446 1.00 84.00 83 TYR A O 1
ATOM 616 N N . PHE A 1 84 ? 5.698 1.424 9.337 1.00 84.00 84 PHE A N 1
ATOM 617 C CA . PHE A 1 84 ? 6.088 0.765 8.086 1.00 84.00 84 PHE A CA 1
ATOM 618 C C . PHE A 1 84 ? 7.377 -0.063 8.206 1.00 84.00 84 PHE A C 1
ATOM 620 O O . PHE A 1 84 ? 7.458 -1.158 7.646 1.00 84.00 84 PHE A O 1
ATOM 627 N N . GLU A 1 85 ? 8.356 0.402 8.985 1.00 82.50 85 GLU A N 1
ATOM 628 C CA . GLU A 1 85 ? 9.575 -0.359 9.289 1.00 82.50 85 GLU A CA 1
ATOM 629 C C . GLU A 1 85 ? 9.249 -1.650 10.082 1.00 82.50 85 GLU A C 1
ATOM 631 O O . GLU A 1 85 ? 9.897 -2.684 9.877 1.00 82.50 85 GLU A O 1
ATOM 636 N N . GLN A 1 86 ? 8.216 -1.633 10.938 1.00 78.25 86 GLN A N 1
ATOM 637 C CA . GLN A 1 86 ? 7.774 -2.788 11.731 1.00 78.25 86 GLN A CA 1
ATOM 638 C C . GLN A 1 86 ? 6.950 -3.804 10.924 1.00 78.25 86 GLN A C 1
ATOM 640 O O . GLN A 1 86 ? 7.207 -5.007 11.030 1.00 78.25 86 GLN A O 1
ATOM 645 N N . ILE A 1 87 ? 5.995 -3.353 10.103 1.00 74.69 87 ILE A N 1
ATOM 646 C CA . ILE A 1 87 ? 5.069 -4.234 9.358 1.00 74.69 87 ILE A CA 1
ATOM 647 C C . ILE A 1 87 ? 5.710 -4.951 8.164 1.00 74.69 87 ILE A C 1
ATOM 649 O O . ILE A 1 87 ? 5.044 -5.630 7.398 1.00 74.69 87 ILE A O 1
ATOM 653 N N . SER A 1 88 ? 7.023 -4.847 7.985 1.00 64.50 88 SER A N 1
ATOM 654 C CA . SER A 1 88 ? 7.734 -5.579 6.937 1.00 64.50 88 SER A CA 1
ATOM 655 C C . SER A 1 88 ? 8.093 -7.026 7.325 1.00 64.50 88 SER A C 1
ATOM 657 O O . SER A 1 88 ? 8.675 -7.748 6.513 1.00 64.50 88 SER A O 1
ATOM 659 N N . ARG A 1 89 ? 7.814 -7.450 8.569 1.00 58.06 89 ARG A N 1
ATOM 660 C CA . ARG A 1 89 ? 8.391 -8.663 9.190 1.00 58.06 89 ARG A CA 1
ATOM 661 C C . ARG A 1 89 ? 7.471 -9.890 9.236 1.00 58.06 89 ARG A C 1
ATOM 663 O O . ARG A 1 89 ? 7.970 -10.978 9.497 1.00 58.06 89 ARG A O 1
ATOM 670 N N . SER A 1 90 ? 6.175 -9.735 8.977 1.00 57.53 90 SER A N 1
ATOM 671 C CA . SER A 1 90 ? 5.147 -10.782 9.129 1.00 57.53 90 SER A CA 1
ATOM 672 C C . SER A 1 90 ? 4.336 -10.951 7.843 1.00 57.53 90 SER A C 1
ATOM 674 O O . SER A 1 90 ? 3.116 -10.821 7.859 1.00 57.53 90 SER A O 1
ATOM 676 N N . GLN A 1 91 ? 5.027 -11.127 6.716 1.00 68.75 91 GLN A N 1
ATOM 677 C CA . GLN A 1 91 ? 4.384 -11.022 5.411 1.00 68.75 91 GLN A CA 1
ATOM 678 C C . GLN A 1 91 ? 3.838 -12.350 4.917 1.00 68.75 91 GLN A C 1
ATOM 680 O O . GLN A 1 91 ? 4.571 -13.338 4.851 1.00 68.75 91 GLN A O 1
ATOM 685 N N . GLU A 1 92 ? 2.584 -12.323 4.487 1.00 69.19 92 GLU A N 1
ATOM 686 C CA . GLU A 1 92 ? 1.967 -13.391 3.715 1.00 69.19 92 GLU A CA 1
ATOM 687 C C . GLU A 1 92 ? 1.765 -12.913 2.274 1.00 69.19 92 GLU A C 1
ATOM 689 O O . GLU A 1 92 ? 1.331 -11.789 2.018 1.00 69.19 92 GLU A O 1
ATOM 694 N N . TYR A 1 93 ? 2.115 -13.767 1.317 1.00 72.56 93 TYR A N 1
ATOM 695 C CA . TYR A 1 93 ? 1.953 -13.502 -0.109 1.00 72.56 93 TYR A CA 1
ATOM 696 C C . TYR A 1 93 ? 0.841 -14.383 -0.668 1.00 72.56 93 TYR A C 1
ATOM 698 O O . TYR A 1 93 ? 0.852 -15.602 -0.472 1.00 72.56 93 TYR A O 1
ATOM 706 N N . VAL A 1 94 ? -0.084 -13.765 -1.399 1.00 70.56 94 VAL A N 1
ATOM 707 C CA . VAL A 1 94 ? -1.193 -14.442 -2.069 1.00 70.56 94 VAL A CA 1
ATOM 708 C C . VAL A 1 94 ? -1.240 -14.013 -3.536 1.00 70.56 94 VAL A C 1
ATOM 710 O O . VAL A 1 94 ? -1.159 -12.829 -3.856 1.00 70.56 94 VAL A O 1
ATOM 713 N N . PHE A 1 95 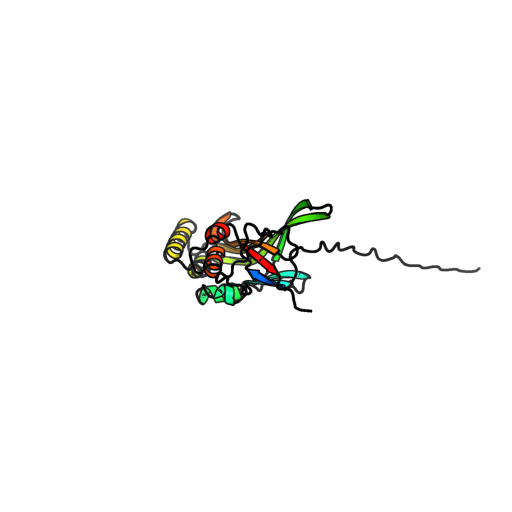? -1.393 -14.989 -4.429 1.00 66.94 95 PHE A N 1
ATOM 714 C CA . PHE A 1 95 ? -1.680 -14.768 -5.845 1.00 66.94 95 PHE A CA 1
ATOM 715 C C . PHE A 1 95 ? -3.193 -14.877 -6.070 1.00 66.94 95 PHE A C 1
ATOM 717 O O . PHE A 1 95 ? -3.776 -15.936 -5.827 1.00 66.94 95 PHE A O 1
ATOM 724 N N . ASN A 1 96 ? -3.817 -13.779 -6.491 1.00 58.88 96 ASN A N 1
ATOM 725 C CA . ASN A 1 96 ? -5.259 -13.604 -6.603 1.00 58.88 96 ASN A CA 1
ATOM 726 C C . ASN A 1 96 ? -5.651 -13.513 -8.081 1.00 58.88 96 ASN A C 1
ATOM 728 O O . ASN A 1 96 ? -5.577 -12.450 -8.683 1.00 58.88 96 ASN A O 1
ATOM 732 N N . GLU A 1 97 ? -6.084 -14.647 -8.633 1.00 57.78 97 GLU A N 1
ATOM 733 C CA . GLU A 1 97 ? -6.601 -14.804 -10.000 1.00 57.78 97 GLU A CA 1
ATOM 734 C C . GLU A 1 97 ? -5.619 -14.483 -11.142 1.00 57.78 97 GLU A C 1
ATOM 736 O O . GLU A 1 97 ? -4.656 -13.736 -11.013 1.00 57.78 97 GLU A O 1
ATOM 741 N N . ALA A 1 98 ? -5.844 -15.150 -12.272 1.00 59.03 98 ALA A N 1
ATOM 742 C CA . ALA A 1 98 ? -4.996 -15.132 -13.453 1.00 59.03 98 ALA A CA 1
ATOM 743 C C . ALA A 1 98 ? -5.891 -15.079 -14.691 1.00 59.03 98 ALA A C 1
ATOM 745 O O . ALA A 1 98 ? -6.589 -16.052 -14.978 1.00 59.03 98 ALA A O 1
ATOM 746 N N . ASP A 1 99 ? -5.828 -13.985 -15.442 1.00 55.78 99 ASP A N 1
ATOM 747 C CA . ASP A 1 99 ? -6.345 -13.934 -16.805 1.00 55.78 99 ASP A CA 1
ATOM 748 C C . ASP A 1 99 ? -5.203 -14.277 -17.765 1.00 55.78 99 ASP A C 1
ATOM 750 O O . ASP A 1 99 ? -4.212 -13.555 -17.866 1.00 55.78 99 ASP A O 1
ATOM 754 N N . THR A 1 100 ? -5.313 -15.392 -18.487 1.00 53.94 100 THR A N 1
ATOM 755 C CA . THR A 1 100 ? -4.350 -15.740 -19.542 1.00 53.94 100 THR A CA 1
ATOM 756 C C . THR A 1 100 ? -4.809 -15.155 -20.874 1.00 53.94 100 THR A C 1
ATOM 758 O O . THR A 1 100 ? -5.881 -15.494 -21.376 1.00 53.94 100 THR A O 1
ATOM 761 N N . LEU A 1 101 ? -3.982 -14.296 -21.469 1.00 50.72 101 LEU A N 1
ATOM 762 C CA . LEU A 1 101 ? -4.211 -13.678 -22.774 1.00 50.72 101 LEU A CA 1
ATOM 763 C C . LEU A 1 101 ? -3.100 -14.067 -23.755 1.00 50.72 101 LEU A C 1
ATOM 765 O O . LEU A 1 101 ? -1.946 -14.239 -23.377 1.00 50.72 101 LEU A O 1
ATOM 769 N N . GLU A 1 102 ? -3.434 -14.172 -25.038 1.00 43.75 102 GLU A N 1
ATOM 770 C CA . GLU A 1 102 ? -2.448 -14.348 -26.107 1.00 43.75 102 GLU A CA 1
ATOM 771 C C . GLU A 1 102 ? -2.022 -12.971 -26.639 1.00 43.75 102 GLU A C 1
ATOM 773 O O . GLU A 1 102 ? -2.851 -12.192 -27.120 1.00 43.75 102 GLU A O 1
ATOM 778 N N . VAL A 1 103 ? -0.733 -12.647 -26.534 1.00 48.59 103 VAL A N 1
ATOM 779 C CA . VAL A 1 103 ? -0.140 -11.391 -27.013 1.00 48.59 103 VAL A CA 1
ATOM 780 C C . VAL A 1 103 ? 1.005 -11.741 -27.955 1.00 48.59 103 VAL A C 1
ATOM 782 O O . VAL A 1 103 ? 1.950 -12.409 -27.562 1.00 48.59 103 VAL A O 1
ATOM 785 N N . GLU A 1 104 ? 0.906 -11.317 -29.218 1.00 58.41 104 GLU A N 1
ATOM 786 C CA . GLU A 1 104 ? 1.940 -11.550 -30.247 1.00 58.41 104 GLU A CA 1
ATOM 787 C C . GLU A 1 104 ? 2.316 -13.035 -30.465 1.00 58.41 104 GLU A C 1
ATOM 789 O O . GLU A 1 104 ? 3.398 -13.349 -30.952 1.00 58.41 104 GLU A O 1
ATOM 794 N N . GLY A 1 105 ? 1.395 -13.958 -30.164 1.00 52.81 105 GLY A N 1
ATOM 795 C CA . GLY A 1 105 ? 1.605 -15.407 -30.283 1.00 52.81 105 GLY A CA 1
ATOM 796 C C . GLY A 1 105 ? 2.231 -16.062 -29.046 1.00 52.81 105 GLY A C 1
ATOM 797 O O . GLY A 1 105 ? 2.466 -17.270 -29.057 1.00 52.81 105 GLY A O 1
ATOM 798 N N . GLU A 1 106 ? 2.472 -15.299 -27.976 1.00 43.88 106 GLU A N 1
ATOM 799 C CA . GLU A 1 106 ? 2.883 -15.806 -26.666 1.00 43.88 106 GLU A CA 1
ATOM 800 C C . GLU A 1 106 ? 1.708 -15.753 -25.676 1.00 43.88 106 GLU A C 1
ATOM 802 O O . GLU A 1 106 ? 0.936 -14.792 -25.645 1.00 43.88 106 GLU A O 1
ATOM 807 N N . GLN A 1 107 ? 1.551 -16.797 -24.856 1.00 46.81 107 GLN A N 1
ATOM 808 C CA . GLN A 1 107 ? 0.596 -16.774 -23.747 1.00 46.81 107 GLN A CA 1
ATOM 809 C C . GLN A 1 107 ? 1.194 -15.985 -22.586 1.00 46.81 107 GLN A C 1
ATOM 811 O O . GLN A 1 107 ? 2.205 -16.389 -22.012 1.00 46.81 107 GLN A O 1
ATOM 816 N N . VAL A 1 108 ? 0.540 -14.887 -22.224 1.00 53.66 108 VAL A N 1
ATOM 817 C CA . VAL A 1 108 ? 0.878 -14.072 -21.061 1.00 53.66 108 VAL A CA 1
ATOM 818 C C . VAL A 1 108 ? -0.255 -14.202 -20.056 1.00 53.66 108 VAL A C 1
ATOM 820 O O . VAL A 1 108 ? -1.403 -13.869 -20.347 1.00 53.66 108 VAL A O 1
ATOM 823 N N . THR A 1 109 ? 0.061 -14.714 -18.874 1.00 54.84 109 THR A N 1
ATOM 824 C CA . THR A 1 109 ? -0.844 -14.634 -17.729 1.00 54.84 109 THR A CA 1
ATOM 825 C C . THR A 1 109 ? -0.671 -13.267 -17.087 1.00 54.84 109 THR A C 1
ATOM 827 O O . THR A 1 109 ? 0.462 -12.840 -16.900 1.00 54.8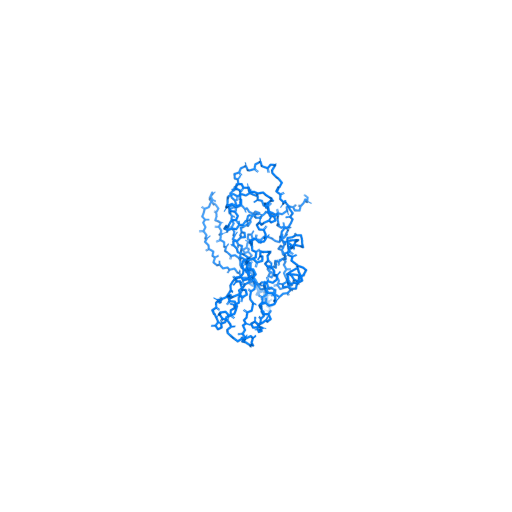4 109 THR A O 1
ATOM 830 N N . TYR A 1 110 ? -1.785 -12.590 -16.817 1.00 66.31 110 TYR A N 1
ATOM 831 C CA . TYR A 1 110 ? -1.851 -11.394 -15.991 1.00 66.31 110 TYR A CA 1
ATOM 832 C C . TYR A 1 110 ? -2.574 -11.758 -14.703 1.00 66.31 110 TYR A C 1
ATOM 834 O O . TYR A 1 110 ? -3.751 -12.125 -14.736 1.00 66.31 110 TYR A O 1
ATOM 842 N N . GLY A 1 111 ? -1.872 -11.695 -13.582 1.00 75.00 111 GLY A N 1
ATOM 843 C CA . GLY A 1 111 ? -2.450 -11.898 -12.262 1.00 75.00 111 GLY A CA 1
ATOM 844 C C . GLY A 1 111 ? -2.405 -10.660 -11.380 1.00 75.00 111 GLY A C 1
ATOM 845 O O . GLY A 1 111 ? -1.641 -9.719 -11.620 1.00 75.00 111 GLY A O 1
ATOM 846 N N . SER A 1 112 ? -3.232 -10.683 -10.337 1.00 81.31 112 SER A N 1
ATOM 847 C CA . SER A 1 112 ? -3.123 -9.740 -9.228 1.00 81.31 112 SER A CA 1
ATOM 848 C C . SER A 1 112 ? -2.379 -10.397 -8.071 1.00 81.31 112 SER A C 1
ATOM 850 O O . SER A 1 112 ? -2.633 -11.538 -7.679 1.00 81.31 112 SER A O 1
ATOM 852 N N . HIS A 1 113 ? -1.427 -9.673 -7.505 1.00 85.00 113 HIS A N 1
ATOM 853 C CA . HIS A 1 113 ? -0.583 -10.117 -6.411 1.00 85.00 113 HIS A CA 1
ATOM 854 C C . HIS A 1 113 ? -0.919 -9.301 -5.179 1.00 85.00 113 HIS A C 1
ATOM 856 O O . HIS A 1 113 ? -0.801 -8.075 -5.184 1.00 85.00 113 HIS A O 1
ATOM 862 N N . SER A 1 114 ? -1.292 -9.974 -4.097 1.00 86.88 114 SER A N 1
ATOM 863 C CA . SER A 1 114 ? -1.552 -9.319 -2.823 1.00 86.88 114 SER A CA 1
ATOM 864 C C . SER A 1 114 ? -0.508 -9.718 -1.796 1.00 86.88 114 SER A C 1
ATOM 866 O O . SER A 1 114 ? -0.326 -10.888 -1.464 1.00 86.88 114 SER A O 1
ATOM 868 N N . PHE A 1 115 ? 0.160 -8.707 -1.261 1.00 86.69 115 PHE A N 1
ATOM 869 C CA . PHE A 1 115 ? 1.077 -8.827 -0.145 1.00 86.69 115 PHE A CA 1
ATOM 870 C C . PHE A 1 115 ? 0.351 -8.354 1.109 1.00 86.69 115 PHE A C 1
ATOM 872 O O . PHE A 1 115 ? 0.098 -7.157 1.280 1.00 86.69 115 PHE A O 1
ATOM 879 N N . LEU A 1 116 ? 0.011 -9.290 1.988 1.00 87.38 116 LEU A N 1
ATOM 880 C CA . LEU A 1 116 ? -0.421 -8.984 3.341 1.00 87.38 116 LEU A CA 1
ATOM 881 C C . LEU A 1 116 ? 0.831 -8.682 4.160 1.00 87.38 116 LEU A C 1
ATOM 883 O O . LEU A 1 116 ? 1.560 -9.584 4.560 1.00 87.38 116 LEU A O 1
ATOM 887 N N . LEU A 1 117 ? 1.112 -7.401 4.376 1.00 86.00 117 LEU A N 1
ATOM 888 C CA . LEU A 1 117 ? 2.315 -6.984 5.093 1.00 86.00 117 LEU A CA 1
ATOM 889 C C . LEU A 1 117 ? 2.170 -7.229 6.598 1.00 86.00 117 LEU A C 1
ATOM 891 O O . LEU A 1 117 ? 3.124 -7.605 7.277 1.00 86.00 117 LEU A O 1
ATOM 895 N N . HIS A 1 118 ? 0.961 -7.026 7.117 1.00 86.00 118 HIS A N 1
ATOM 896 C CA . HIS A 1 118 ? 0.674 -7.123 8.538 1.00 86.00 118 HIS A CA 1
ATOM 897 C C . HIS A 1 118 ? -0.793 -7.413 8.794 1.00 86.00 118 HIS A C 1
ATOM 899 O O . HIS A 1 118 ? -1.662 -6.820 8.155 1.00 86.00 118 HIS A O 1
ATOM 905 N N . GLU A 1 119 ? -1.042 -8.271 9.773 1.00 89.69 119 GLU A N 1
ATOM 906 C CA . GLU A 1 119 ? -2.353 -8.535 10.339 1.00 89.69 119 GLU A CA 1
ATOM 907 C C . GLU A 1 119 ? -2.196 -8.723 11.846 1.00 89.69 119 GLU A C 1
ATOM 909 O O . GLU A 1 119 ? -1.483 -9.622 12.291 1.00 89.69 119 GLU A O 1
ATOM 914 N N . GLU A 1 120 ? -2.819 -7.857 12.642 1.00 88.50 120 GLU A N 1
ATOM 915 C CA . GLU A 1 120 ? -2.745 -7.955 14.100 1.00 88.50 120 GLU A CA 1
ATOM 916 C C . GLU A 1 120 ? -4.081 -7.562 14.748 1.00 88.50 120 GLU A C 1
ATOM 918 O O . GLU A 1 120 ? -4.660 -6.522 14.399 1.00 88.50 120 GLU A O 1
ATOM 923 N N . PRO A 1 121 ? -4.599 -8.375 15.691 1.00 91.88 121 PRO A N 1
ATOM 924 C CA . PRO A 1 121 ? -5.727 -7.978 16.516 1.00 91.88 121 PRO A CA 1
ATOM 925 C C . PRO A 1 121 ? -5.289 -6.928 17.541 1.00 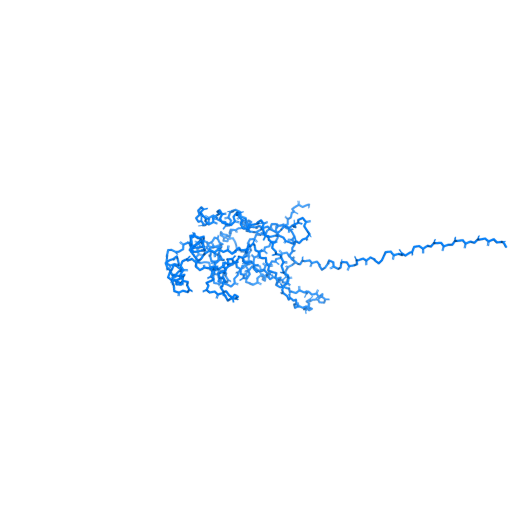91.88 121 PRO A C 1
ATOM 927 O O . PRO A 1 121 ? -4.281 -7.086 18.226 1.00 91.88 121 PRO A O 1
ATOM 930 N N . MET A 1 122 ? -6.071 -5.864 17.684 1.00 92.31 122 MET A N 1
ATOM 931 C CA . MET A 1 122 ? -5.827 -4.798 18.657 1.00 92.31 122 MET A CA 1
ATOM 932 C C . MET A 1 122 ? -7.128 -4.093 19.038 1.00 92.31 122 MET A C 1
ATOM 934 O O . MET A 1 122 ? -8.197 -4.363 18.486 1.00 92.31 122 MET A O 1
ATOM 938 N N . THR A 1 123 ? -7.063 -3.162 19.983 1.00 91.75 123 THR A N 1
ATOM 939 C CA . THR A 1 123 ? -8.216 -2.314 20.299 1.00 91.75 123 THR A CA 1
ATOM 940 C C . THR A 1 123 ? -8.424 -1.233 19.238 1.00 91.75 123 THR A C 1
ATOM 942 O O . THR A 1 123 ? -7.483 -0.738 18.613 1.00 91.75 123 THR A O 1
ATOM 945 N N . ALA A 1 124 ? -9.667 -0.780 19.085 1.00 88.69 124 ALA A N 1
ATOM 946 C CA . ALA A 1 124 ? -10.028 0.358 18.242 1.00 88.69 124 ALA A CA 1
ATOM 947 C C . ALA A 1 124 ? -9.180 1.611 18.534 1.00 88.69 124 ALA A C 1
ATOM 949 O O . ALA A 1 124 ? -8.800 2.344 17.618 1.00 88.69 124 ALA A O 1
ATOM 950 N N . LEU A 1 125 ? -8.865 1.855 19.812 1.00 89.00 125 LEU A N 1
ATOM 951 C CA . LEU A 1 125 ? -8.016 2.968 20.229 1.00 89.00 125 LEU A CA 1
ATOM 952 C C . LEU A 1 125 ? -6.565 2.811 19.761 1.00 89.00 125 LEU A C 1
ATOM 954 O O . LEU A 1 125 ? -5.953 3.799 19.353 1.00 89.00 125 LEU A O 1
ATOM 958 N N . GLU A 1 126 ? -6.008 1.604 19.839 1.00 90.75 126 GLU A N 1
ATOM 959 C CA . GLU A 1 126 ? -4.662 1.308 19.339 1.00 90.75 126 GLU A CA 1
ATOM 960 C C . GLU A 1 126 ? -4.605 1.468 17.822 1.00 90.75 126 GLU A C 1
ATOM 962 O O . GLU A 1 126 ? -3.747 2.201 17.334 1.00 90.75 126 GLU A O 1
ATOM 967 N N . ALA A 1 127 ? -5.584 0.923 17.094 1.00 90.94 127 ALA A N 1
ATOM 968 C CA . ALA A 1 127 ? -5.689 1.078 15.645 1.00 90.94 127 ALA A CA 1
ATOM 969 C C . ALA A 1 127 ? -5.757 2.557 15.223 1.00 90.94 127 ALA A C 1
ATOM 971 O O . ALA A 1 127 ? -5.048 2.983 14.312 1.00 90.94 127 ALA A O 1
ATOM 972 N N . ALA A 1 128 ? -6.554 3.376 15.919 1.00 89.75 128 ALA A N 1
ATOM 973 C CA . ALA A 1 128 ? -6.642 4.811 15.648 1.00 89.75 128 ALA A CA 1
ATOM 974 C C . ALA A 1 128 ? -5.308 5.534 15.901 1.00 89.75 128 ALA A C 1
ATOM 976 O O . ALA A 1 128 ? -4.876 6.347 15.082 1.00 89.75 128 ALA A O 1
ATOM 977 N N . LYS A 1 129 ? -4.645 5.235 17.026 1.00 87.69 129 LYS A N 1
ATOM 978 C CA . LYS A 1 129 ? -3.337 5.812 17.384 1.00 87.69 129 LYS A CA 1
ATOM 979 C C . LYS A 1 129 ? -2.227 5.386 16.431 1.00 87.69 129 LYS A C 1
ATOM 981 O O . LYS A 1 129 ? -1.285 6.148 16.247 1.00 87.69 129 LYS A O 1
ATOM 986 N N . LEU A 1 130 ? -2.338 4.195 15.858 1.00 87.25 130 LEU A N 1
ATOM 987 C CA . LEU A 1 130 ? -1.380 3.649 14.910 1.00 87.25 130 LEU A CA 1
ATOM 988 C C . LEU A 1 130 ? -1.550 4.271 13.522 1.00 87.25 130 LEU A C 1
ATOM 990 O O . LEU A 1 130 ? -0.585 4.754 12.939 1.00 87.25 130 LEU A O 1
ATOM 994 N N . LEU A 1 131 ? -2.783 4.289 13.011 1.00 89.19 131 LEU A N 1
ATOM 995 C CA . LEU A 1 131 ? -3.057 4.560 11.601 1.00 89.19 131 LEU A CA 1
ATOM 996 C C . LEU A 1 131 ? -3.333 6.039 11.291 1.00 89.19 131 LEU A C 1
ATOM 998 O O . LEU A 1 131 ? -2.930 6.530 10.244 1.00 89.19 131 LEU A O 1
ATOM 1002 N N . ILE A 1 132 ? -3.992 6.797 12.175 1.00 88.06 132 ILE A N 1
ATOM 1003 C CA . ILE A 1 132 ? -4.297 8.216 11.895 1.00 88.06 132 ILE A CA 1
ATOM 1004 C C . ILE A 1 132 ? -3.017 9.054 11.705 1.00 88.06 132 ILE A C 1
ATOM 1006 O O . ILE A 1 132 ? -2.982 9.857 10.769 1.00 88.06 132 ILE A O 1
ATOM 1010 N N . PRO A 1 133 ? -1.948 8.882 12.512 1.00 84.69 133 PRO A N 1
ATOM 1011 C CA . PRO A 1 133 ? -0.712 9.648 12.338 1.00 84.69 133 PRO A CA 1
ATOM 1012 C C . PRO A 1 133 ? 0.064 9.358 11.046 1.00 84.69 133 PRO A C 1
ATOM 1014 O O . PRO A 1 133 ? 1.006 10.096 10.741 1.00 84.69 133 PRO A O 1
ATOM 1017 N N . THR A 1 134 ? -0.288 8.310 10.289 1.00 83.00 134 THR A N 1
ATOM 1018 C CA . THR A 1 134 ? 0.345 8.018 8.990 1.00 83.00 134 THR A CA 1
ATOM 1019 C C . THR A 1 134 ? -0.189 8.917 7.868 1.00 83.00 134 THR A C 1
ATOM 1021 O O . THR A 1 134 ? 0.423 9.018 6.808 1.00 83.00 134 THR A O 1
ATOM 1024 N N . LEU A 1 135 ? -1.315 9.603 8.087 1.00 83.56 135 LEU A N 1
ATOM 1025 C CA . LEU A 1 135 ? -1.929 10.515 7.124 1.00 83.56 135 LEU A CA 1
ATOM 1026 C C . LEU A 1 135 ? -1.251 11.889 7.139 1.00 83.56 135 LEU A C 1
ATOM 1028 O O . LEU A 1 135 ? -1.091 12.492 8.199 1.00 83.56 135 LEU A O 1
ATOM 1032 N N . LEU A 1 136 ? -0.951 12.446 5.964 1.00 76.88 136 LEU A N 1
ATOM 1033 C CA . LEU A 1 136 ? -0.291 13.757 5.852 1.00 76.88 136 LEU A CA 1
ATOM 1034 C C . LEU A 1 136 ? -1.243 14.950 6.001 1.00 76.88 136 LEU A C 1
ATOM 1036 O O . LEU A 1 136 ? -0.862 15.988 6.537 1.00 76.88 136 LEU A O 1
ATOM 1040 N N . ASP A 1 137 ? -2.482 14.830 5.513 1.00 82.38 137 ASP A N 1
ATOM 1041 C CA . ASP A 1 137 ? -3.461 15.922 5.558 1.00 82.38 137 ASP A CA 1
ATOM 1042 C C . ASP A 1 137 ? -4.204 15.918 6.903 1.00 82.38 137 ASP A C 1
ATOM 1044 O O . ASP A 1 137 ? -4.947 14.986 7.219 1.00 82.38 137 ASP A O 1
ATOM 1048 N N . VAL A 1 138 ? -4.072 17.004 7.670 1.00 83.75 138 VAL A N 1
ATOM 1049 C CA . VAL A 1 138 ? -4.768 17.220 8.954 1.00 83.75 138 VAL A CA 1
ATOM 1050 C C . VAL A 1 138 ? -6.292 17.087 8.820 1.00 83.75 138 VAL A C 1
ATOM 1052 O O . VAL A 1 138 ? -6.968 16.610 9.738 1.00 83.75 138 VAL A O 1
ATOM 1055 N N . ARG A 1 139 ? -6.866 17.460 7.669 1.00 86.31 139 ARG A N 1
ATOM 1056 C CA . ARG A 1 139 ? -8.302 17.280 7.402 1.00 86.31 139 ARG A CA 1
ATOM 1057 C C . ARG A 1 139 ? -8.659 15.806 7.267 1.00 86.31 139 ARG A C 1
ATOM 1059 O O . ARG A 1 139 ? -9.702 15.400 7.772 1.00 86.31 139 ARG A O 1
ATOM 1066 N N . LYS A 1 140 ? -7.791 14.999 6.647 1.00 86.62 140 LYS A N 1
ATOM 1067 C CA . LYS A 1 140 ? -7.960 13.540 6.594 1.00 86.62 140 LYS A CA 1
ATOM 1068 C C . LYS A 1 140 ? -7.807 12.939 7.980 1.00 86.62 140 LYS A C 1
ATOM 1070 O O . LYS A 1 140 ? -8.674 12.172 8.376 1.00 86.62 140 LYS A O 1
ATOM 1075 N N . GLN A 1 141 ? -6.803 13.351 8.753 1.00 88.12 141 GLN A N 1
ATOM 1076 C CA . GLN A 1 141 ? -6.658 12.901 10.142 1.00 88.12 141 GLN A CA 1
ATOM 1077 C C . GLN A 1 141 ? -7.936 13.153 10.952 1.00 88.12 141 GLN A C 1
ATOM 1079 O O . GLN A 1 141 ? -8.448 12.246 11.602 1.00 88.12 141 GLN A O 1
ATOM 1084 N N . SER A 1 142 ? -8.505 14.357 10.842 1.00 88.00 142 SER A N 1
ATOM 1085 C CA . SER A 1 142 ? -9.760 14.723 11.512 1.00 88.00 142 SER A CA 1
ATOM 1086 C C . SER A 1 142 ? -10.954 13.904 11.007 1.00 88.00 142 SER A C 1
ATOM 1088 O O . SER A 1 142 ? -11.766 13.434 11.802 1.00 88.00 142 SER A O 1
ATOM 1090 N N . HIS A 1 143 ? -11.053 13.693 9.690 1.00 90.06 143 HIS A N 1
ATOM 1091 C CA . HIS A 1 143 ? -12.086 12.854 9.083 1.00 90.06 143 HIS A CA 1
ATOM 1092 C C . HIS A 1 143 ? -12.018 11.408 9.592 1.00 90.06 143 HIS A C 1
ATOM 1094 O O . HIS A 1 143 ? -13.037 10.856 10.008 1.00 90.06 143 HIS A O 1
ATOM 1100 N N . TYR A 1 144 ? -10.827 10.807 9.601 1.00 89.06 144 TYR A N 1
ATOM 1101 C CA . TYR A 1 144 ? -10.632 9.444 10.082 1.00 89.06 144 TYR A CA 1
ATOM 1102 C C . TYR A 1 144 ? -10.840 9.339 11.588 1.00 89.06 144 TYR A C 1
ATOM 1104 O O . TYR A 1 144 ? -11.512 8.409 12.014 1.00 89.06 144 TYR A O 1
ATOM 1112 N N . ALA A 1 145 ? -10.398 10.311 12.388 1.00 87.94 145 ALA A N 1
ATOM 1113 C CA . ALA A 1 145 ? -10.725 10.356 13.813 1.00 87.94 145 ALA A CA 1
ATOM 1114 C C . ALA A 1 145 ? -12.247 10.321 14.046 1.00 87.94 145 ALA A C 1
ATOM 1116 O O . ALA A 1 145 ? -12.728 9.536 14.863 1.00 87.94 145 ALA A O 1
ATOM 1117 N N . GLY A 1 146 ? -13.012 11.099 13.272 1.00 86.50 146 GLY A N 1
ATOM 1118 C CA . GLY A 1 146 ? -14.475 11.063 13.303 1.00 86.50 146 GLY A CA 1
ATOM 1119 C C . GLY A 1 146 ? -15.063 9.725 12.837 1.00 86.50 146 GLY A C 1
ATOM 1120 O O . GLY A 1 146 ? -16.011 9.233 13.447 1.00 86.50 146 GLY A O 1
ATOM 1121 N N . ARG A 1 147 ? -14.496 9.097 11.795 1.00 86.81 147 ARG A N 1
ATOM 1122 C CA . ARG A 1 147 ? -14.919 7.760 11.333 1.00 86.81 147 ARG A CA 1
ATOM 1123 C C . ARG A 1 147 ? -14.659 6.683 12.379 1.00 86.81 147 ARG A C 1
ATOM 1125 O O . ARG A 1 147 ? -15.573 5.924 12.669 1.00 86.81 147 ARG A O 1
ATOM 1132 N N . PHE A 1 148 ? -13.478 6.657 12.989 1.00 88.38 148 PHE A N 1
ATOM 1133 C CA . PHE A 1 148 ? -13.176 5.750 14.096 1.00 88.38 148 PHE A CA 1
ATOM 1134 C C . PHE A 1 148 ? -14.174 5.944 15.241 1.00 88.38 148 PHE A C 1
ATOM 1136 O O . PHE A 1 148 ? -14.760 4.973 15.691 1.00 88.38 148 PHE A O 1
ATOM 1143 N N . GLN A 1 149 ? -14.463 7.182 15.652 1.00 84.38 149 GLN A N 1
ATOM 1144 C CA . GLN A 1 149 ? -15.464 7.442 16.696 1.00 84.38 149 GLN A CA 1
ATOM 1145 C C . GLN A 1 149 ? -16.879 6.972 16.318 1.00 84.38 149 GLN A C 1
ATOM 1147 O O . GLN A 1 149 ? -17.619 6.500 17.178 1.00 84.38 149 GLN A O 1
ATOM 1152 N N . LYS A 1 150 ? -17.268 7.108 15.044 1.00 84.69 150 LYS A N 1
ATOM 1153 C CA . LYS A 1 150 ? -18.597 6.723 14.549 1.00 84.69 150 LYS A CA 1
ATOM 1154 C C . LYS A 1 150 ? -18.761 5.208 14.402 1.00 84.69 150 LYS A C 1
ATOM 1156 O O . LYS A 1 150 ? -19.792 4.675 14.799 1.00 84.69 150 LYS A O 1
ATOM 1161 N N . GLU A 1 151 ? -17.778 4.539 13.809 1.00 81.31 151 GLU A N 1
ATOM 1162 C CA . GLU A 1 151 ? -17.839 3.107 13.480 1.00 81.31 151 GLU A CA 1
ATOM 1163 C C . GLU A 1 151 ? -17.393 2.218 14.663 1.00 81.31 151 GLU A C 1
ATOM 1165 O O . GLU A 1 151 ? -17.791 1.052 14.773 1.00 81.31 151 GLU A O 1
ATOM 1170 N N . LEU A 1 152 ? -16.605 2.777 15.590 1.00 79.44 152 LEU A N 1
ATOM 1171 C CA . LEU A 1 152 ? -16.076 2.118 16.787 1.00 79.44 152 LEU A CA 1
ATOM 1172 C C . LEU A 1 152 ? -16.461 2.925 18.032 1.00 79.44 152 LEU A C 1
ATOM 1174 O O . LEU A 1 152 ? -15.655 3.643 18.622 1.00 79.44 152 LEU A O 1
ATOM 1178 N N . ALA A 1 153 ? -17.732 2.797 18.423 1.00 69.44 153 ALA A N 1
ATOM 1179 C CA . ALA A 1 153 ? -18.316 3.509 19.562 1.00 69.44 153 ALA A CA 1
ATOM 1180 C C . ALA A 1 153 ? -17.648 3.180 20.915 1.00 69.44 153 ALA A C 1
ATOM 1182 O O . ALA A 1 153 ? -17.713 3.991 21.838 1.00 69.44 153 ALA A O 1
ATOM 1183 N N . ASP A 1 154 ? -17.000 2.016 21.040 1.00 76.56 154 ASP A N 1
ATOM 1184 C CA . ASP A 1 154 ? -16.213 1.639 22.215 1.00 76.56 154 ASP A CA 1
ATOM 1185 C C . ASP A 1 154 ? -14.720 1.566 21.869 1.00 76.56 154 ASP A C 1
ATOM 1187 O O . ASP A 1 154 ? -14.280 0.743 21.069 1.00 76.56 154 ASP A O 1
ATOM 1191 N N . SER A 1 155 ? -13.924 2.404 22.535 1.00 73.62 155 SER A N 1
ATOM 1192 C CA . SER A 1 155 ? -12.461 2.435 22.412 1.00 73.62 155 SER A CA 1
ATOM 1193 C C . SER A 1 155 ? -11.766 1.102 22.720 1.00 73.62 155 SER A C 1
ATOM 1195 O O . SER A 1 155 ? -10.644 0.889 22.264 1.00 73.62 155 SER A O 1
ATOM 1197 N N . LYS A 1 156 ? -12.418 0.222 23.492 1.00 81.94 156 LYS A N 1
ATOM 1198 C CA . LYS A 1 156 ? -11.917 -1.103 23.884 1.00 81.94 156 LYS A CA 1
ATOM 1199 C C . LYS A 1 156 ? -12.367 -2.220 22.949 1.00 81.94 156 LYS A C 1
ATOM 1201 O O . LYS A 1 156 ? -12.014 -3.370 23.181 1.00 81.94 156 LYS A O 1
ATOM 1206 N N . GLN A 1 157 ? -13.160 -1.903 21.930 1.00 87.25 157 GLN A N 1
ATOM 1207 C CA . GLN A 1 157 ? -13.611 -2.888 20.964 1.00 87.25 157 GLN A CA 1
ATOM 1208 C C . GLN A 1 157 ? -12.417 -3.503 20.236 1.00 87.25 157 GLN A C 1
ATOM 1210 O O . GLN A 1 157 ? -11.567 -2.779 19.721 1.00 87.25 157 GLN A O 1
ATOM 1215 N N . GLU A 1 158 ? -12.382 -4.831 20.190 1.00 92.81 158 GLU A N 1
ATOM 1216 C CA . GLU A 1 158 ? -11.392 -5.573 19.419 1.00 92.81 158 GLU A CA 1
ATOM 1217 C C . GLU A 1 158 ? -11.675 -5.436 17.920 1.00 92.81 158 GLU A C 1
ATOM 1219 O O . GLU A 1 158 ? -12.820 -5.535 17.462 1.00 92.81 158 GLU A O 1
ATOM 1224 N N . VAL A 1 159 ? -10.610 -5.185 17.169 1.00 94.44 159 VAL A N 1
ATOM 1225 C CA . VAL A 1 159 ? -10.573 -5.080 15.712 1.00 94.44 159 VAL A CA 1
ATOM 1226 C C . VAL A 1 159 ? -9.304 -5.757 15.207 1.00 94.44 159 VAL A C 1
ATOM 1228 O O . VAL A 1 159 ? -8.344 -5.924 15.955 1.00 94.44 159 VAL A O 1
ATOM 1231 N N . THR A 1 160 ? -9.267 -6.094 13.925 1.00 94.12 160 THR A N 1
ATOM 1232 C CA . THR A 1 160 ? -8.040 -6.530 13.255 1.00 94.12 160 THR A CA 1
ATOM 1233 C C . THR A 1 160 ? -7.559 -5.413 12.345 1.00 94.12 160 THR A C 1
ATOM 1235 O O . THR A 1 160 ? -8.327 -4.923 11.516 1.00 94.12 160 THR A O 1
ATOM 1238 N N . VAL A 1 161 ? -6.302 -4.996 12.487 1.00 92.12 161 VAL A N 1
ATOM 1239 C CA . VAL A 1 161 ? -5.661 -4.098 11.520 1.00 92.12 161 VAL A CA 1
ATOM 1240 C C . VAL A 1 161 ? -4.911 -4.939 10.505 1.00 92.12 161 VAL A C 1
ATOM 1242 O O . VAL A 1 161 ? -4.054 -5.736 10.874 1.00 92.12 161 VAL A O 1
ATOM 1245 N N . ARG A 1 162 ? -5.227 -4.730 9.229 1.00 92.06 162 ARG A N 1
ATOM 1246 C CA . ARG A 1 162 ? -4.655 -5.443 8.092 1.00 92.06 162 ARG A CA 1
ATOM 1247 C C . ARG A 1 162 ? -4.029 -4.454 7.120 1.00 92.06 162 ARG A C 1
ATOM 1249 O O . ARG A 1 162 ? -4.733 -3.576 6.638 1.00 92.06 162 ARG A O 1
ATOM 1256 N N . THR A 1 163 ? -2.759 -4.614 6.765 1.00 91.12 163 THR A N 1
ATOM 1257 C CA . THR A 1 163 ? -2.106 -3.778 5.743 1.00 91.12 163 THR A CA 1
ATOM 1258 C C . THR A 1 163 ? -1.785 -4.591 4.510 1.00 91.12 163 THR A C 1
ATOM 1260 O O . THR A 1 163 ? -1.027 -5.555 4.584 1.00 91.12 163 THR A O 1
ATOM 1263 N N . VAL A 1 164 ? -2.357 -4.181 3.381 1.00 90.50 164 VAL A N 1
ATOM 1264 C CA . VAL A 1 164 ? -2.288 -4.907 2.113 1.00 90.50 164 VAL A CA 1
ATOM 1265 C C . VAL A 1 164 ? -1.705 -4.012 1.031 1.00 90.50 164 VAL A C 1
ATOM 1267 O O . VAL A 1 164 ? -2.069 -2.838 0.904 1.00 90.50 164 VAL A O 1
ATOM 1270 N N . VAL A 1 165 ? -0.822 -4.599 0.232 1.00 89.44 165 VAL A N 1
ATOM 1271 C CA . VAL A 1 165 ? -0.361 -4.047 -1.038 1.00 89.44 165 VAL A CA 1
ATOM 1272 C C . VAL A 1 165 ? -0.841 -4.946 -2.169 1.00 89.44 165 VAL A C 1
ATOM 1274 O O . VAL A 1 165 ? -0.623 -6.152 -2.121 1.00 89.44 165 VAL A O 1
ATOM 1277 N N . GLU A 1 166 ? -1.490 -4.359 -3.172 1.00 88.75 166 GLU A N 1
ATOM 1278 C CA . GLU A 1 166 ? -1.961 -5.052 -4.374 1.00 88.75 166 GLU A CA 1
ATOM 1279 C C . GLU A 1 166 ? -1.171 -4.544 -5.581 1.00 88.75 166 GLU A C 1
ATOM 1281 O O . GLU A 1 166 ? -0.999 -3.333 -5.772 1.00 88.75 166 GLU A O 1
ATOM 1286 N N . MET A 1 167 ? -0.637 -5.488 -6.349 1.00 87.50 167 MET A N 1
ATOM 1287 C CA . MET A 1 167 ? 0.193 -5.252 -7.520 1.00 87.50 167 MET A CA 1
ATOM 1288 C C . MET A 1 167 ? -0.306 -6.113 -8.670 1.00 87.50 167 MET A C 1
ATOM 1290 O O . MET A 1 167 ? -0.424 -7.322 -8.518 1.00 87.50 167 MET A O 1
ATOM 1294 N N . ASP A 1 168 ? -0.533 -5.505 -9.823 1.00 84.50 168 ASP A N 1
ATOM 1295 C CA . ASP A 1 168 ? -1.012 -6.193 -11.012 1.00 84.50 168 ASP A CA 1
ATOM 1296 C C . ASP A 1 168 ? 0.120 -6.352 -12.029 1.00 84.50 168 ASP A C 1
ATOM 1298 O O . ASP A 1 168 ? 0.938 -5.442 -12.248 1.00 84.50 168 ASP A O 1
ATOM 1302 N N . GLU A 1 169 ? 0.167 -7.523 -12.659 1.00 79.06 169 GLU A N 1
ATOM 1303 C CA . GLU A 1 169 ? 1.045 -7.772 -13.797 1.00 79.06 169 GLU A CA 1
ATOM 1304 C C . GLU A 1 169 ? 0.597 -6.923 -14.995 1.00 79.06 169 GLU A C 1
ATOM 1306 O O . GLU A 1 169 ? -0.589 -6.700 -15.239 1.00 79.06 169 GLU A O 1
ATOM 1311 N N . VAL A 1 170 ? 1.561 -6.448 -15.783 1.00 75.94 170 VAL A N 1
ATOM 1312 C CA . VAL A 1 170 ? 1.303 -5.655 -16.993 1.00 75.94 170 VAL A CA 1
ATOM 1313 C C . VAL A 1 170 ? 2.086 -6.221 -18.167 1.00 75.94 170 VAL A C 1
ATOM 1315 O O . VAL A 1 170 ? 3.002 -7.018 -17.992 1.00 75.94 170 VAL A O 1
ATOM 1318 N N . LYS A 1 171 ? 1.753 -5.811 -19.399 1.00 72.31 171 LYS A N 1
ATOM 1319 C CA . LYS A 1 171 ? 2.344 -6.397 -20.622 1.00 72.31 171 LYS A CA 1
ATOM 1320 C C . LYS A 1 171 ? 3.872 -6.327 -20.700 1.00 72.31 171 LYS A C 1
ATOM 1322 O O . LYS A 1 171 ? 4.473 -7.037 -21.494 1.00 72.31 171 LYS A O 1
ATOM 1327 N N . HIS A 1 172 ? 4.497 -5.439 -19.935 1.00 73.88 172 HIS A N 1
ATOM 1328 C CA . HIS A 1 172 ? 5.935 -5.237 -19.968 1.00 73.88 172 HIS A CA 1
ATOM 1329 C C . HIS A 1 172 ? 6.635 -6.122 -18.919 1.00 73.88 172 HIS A C 1
ATOM 1331 O O . HIS A 1 172 ? 6.347 -5.974 -17.734 1.00 73.88 172 HIS A O 1
ATOM 1337 N N . PRO A 1 173 ? 7.626 -6.949 -19.307 1.00 72.50 173 PRO A N 1
ATOM 1338 C CA . PRO A 1 173 ? 8.148 -8.049 -18.479 1.00 72.50 173 PRO A CA 1
ATOM 1339 C C . PRO A 1 173 ? 8.868 -7.617 -17.196 1.00 72.50 173 PRO A C 1
ATOM 1341 O O . PRO A 1 173 ? 9.073 -8.426 -16.303 1.00 72.50 173 PRO A O 1
ATOM 1344 N N . ASN A 1 174 ? 9.269 -6.347 -17.108 1.00 79.19 174 ASN A N 1
ATOM 1345 C CA . ASN A 1 174 ? 9.953 -5.789 -15.938 1.00 79.19 174 ASN A CA 1
ATOM 1346 C C . ASN A 1 174 ? 9.103 -4.757 -15.192 1.00 79.19 174 ASN A C 1
ATOM 1348 O O . ASN A 1 174 ? 9.642 -4.028 -14.365 1.00 79.19 174 ASN A O 1
ATOM 1352 N N . ARG A 1 175 ? 7.818 -4.599 -15.534 1.00 82.56 175 ARG A N 1
ATOM 1353 C CA . ARG A 1 175 ? 6.951 -3.603 -14.899 1.00 82.56 175 ARG A CA 1
ATOM 1354 C C . ARG A 1 175 ? 5.815 -4.261 -14.143 1.00 82.56 175 ARG A C 1
ATOM 1356 O O . ARG A 1 175 ? 5.327 -5.313 -14.530 1.00 82.56 175 ARG A O 1
ATOM 1363 N N . ILE A 1 176 ? 5.387 -3.568 -13.101 1.00 85.38 176 ILE A N 1
ATOM 1364 C CA . ILE A 1 176 ? 4.209 -3.882 -12.300 1.00 85.38 176 ILE A CA 1
ATOM 1365 C C . ILE A 1 176 ? 3.381 -2.613 -12.118 1.00 85.38 176 ILE A C 1
ATOM 1367 O O . ILE A 1 176 ? 3.921 -1.498 -12.146 1.00 85.38 176 ILE A O 1
ATOM 1371 N N . PHE A 1 177 ? 2.084 -2.780 -11.906 1.00 85.75 177 PHE A N 1
ATOM 1372 C CA . PHE A 1 177 ? 1.189 -1.696 -11.532 1.00 85.75 177 PHE A CA 1
ATOM 1373 C C . PHE A 1 177 ? 0.785 -1.847 -10.068 1.00 85.75 177 PHE A C 1
ATOM 1375 O O . PHE A 1 177 ? 0.119 -2.803 -9.705 1.00 85.75 177 PHE A O 1
ATOM 1382 N N . LEU A 1 178 ? 1.182 -0.911 -9.209 1.00 87.56 178 LEU A N 1
ATOM 1383 C CA . LEU A 1 178 ? 0.678 -0.855 -7.838 1.00 87.56 178 LEU A CA 1
ATOM 1384 C C . LEU A 1 178 ? -0.739 -0.279 -7.871 1.00 87.56 178 LEU A C 1
ATOM 1386 O O . LEU A 1 178 ? -0.886 0.931 -8.064 1.00 87.56 178 LEU A O 1
ATOM 1390 N N . SER A 1 179 ? -1.749 -1.120 -7.682 1.00 84.62 179 SER A N 1
ATOM 1391 C CA . SER A 1 179 ? -3.163 -0.731 -7.726 1.00 84.62 179 SER A CA 1
ATOM 1392 C C . SER A 1 179 ? -3.722 -0.346 -6.362 1.00 84.62 179 SER A C 1
ATOM 1394 O O . SER A 1 179 ? -4.646 0.463 -6.284 1.00 84.62 179 SER A O 1
ATOM 1396 N N . SER A 1 180 ? -3.145 -0.856 -5.270 1.00 87.88 180 SER A N 1
ATOM 1397 C CA . SER A 1 180 ? -3.552 -0.467 -3.920 1.00 87.88 180 SER A CA 1
ATOM 1398 C C . SER A 1 180 ? -2.413 -0.577 -2.915 1.00 87.88 180 SER A C 1
ATOM 1400 O O . SER A 1 180 ? -1.626 -1.519 -2.925 1.00 87.88 180 SER A O 1
ATOM 1402 N N . PHE A 1 181 ? -2.390 0.355 -1.964 1.00 89.25 181 PHE A N 1
ATOM 1403 C CA . PHE A 1 181 ? -1.630 0.229 -0.730 1.00 89.25 181 PHE A CA 1
ATOM 1404 C C . PHE A 1 181 ? -2.451 0.813 0.416 1.00 89.25 181 PHE A C 1
ATOM 1406 O O . PHE A 1 181 ? -2.580 2.030 0.526 1.00 89.25 181 PHE A O 1
ATOM 1413 N N . ARG A 1 182 ? -3.028 -0.045 1.262 1.00 92.06 182 ARG A N 1
ATOM 1414 C CA . ARG A 1 182 ? -4.007 0.378 2.272 1.00 92.06 182 ARG A CA 1
ATOM 1415 C C . ARG A 1 182 ? -3.860 -0.355 3.598 1.00 92.06 182 ARG A C 1
ATOM 1417 O O . ARG A 1 182 ? -3.425 -1.505 3.627 1.00 92.06 182 ARG A O 1
ATOM 1424 N N . SER A 1 183 ? -4.272 0.300 4.680 1.00 92.94 183 SER A N 1
ATOM 1425 C CA . SER A 1 183 ? -4.566 -0.359 5.956 1.00 92.94 183 SER A CA 1
ATOM 1426 C C . SER A 1 183 ? -6.067 -0.388 6.193 1.00 92.94 183 SER A C 1
ATOM 1428 O O . SER A 1 183 ? -6.709 0.659 6.280 1.00 92.94 183 SER A O 1
ATOM 1430 N N . ASP A 1 184 ? -6.603 -1.587 6.351 1.00 94.06 184 ASP A N 1
ATOM 1431 C CA . ASP A 1 184 ? -7.991 -1.851 6.680 1.00 94.06 184 ASP A CA 1
ATOM 1432 C C . ASP A 1 184 ? -8.122 -2.142 8.177 1.00 94.06 184 ASP A C 1
ATOM 1434 O O . ASP A 1 184 ? -7.340 -2.891 8.760 1.00 94.06 184 ASP A O 1
ATOM 1438 N N . VAL A 1 185 ? -9.143 -1.566 8.798 1.00 94.06 185 VAL A N 1
ATOM 1439 C CA . VAL A 1 185 ? -9.627 -1.958 10.118 1.00 94.06 185 VAL A CA 1
ATOM 1440 C C . VAL A 1 185 ? -10.838 -2.842 9.897 1.00 94.06 185 VAL A C 1
ATOM 1442 O O . VAL A 1 185 ? -11.855 -2.399 9.354 1.00 94.06 185 VAL A O 1
ATOM 1445 N N . VAL A 1 186 ? -10.712 -4.093 10.314 1.00 93.44 186 VAL A N 1
ATOM 1446 C CA . VAL A 1 186 ? -11.710 -5.136 10.130 1.00 93.44 186 VAL A CA 1
ATOM 1447 C C . VAL A 1 186 ? -12.373 -5.433 11.465 1.00 93.44 186 VAL A C 1
ATOM 1449 O O . VAL A 1 186 ? -11.711 -5.630 12.484 1.00 93.44 186 VAL A O 1
ATOM 1452 N N . LYS A 1 187 ? -13.700 -5.491 11.460 1.00 91.06 187 LYS A N 1
ATOM 1453 C CA . LYS A 1 187 ? -14.512 -5.854 12.617 1.00 91.06 187 LYS A CA 1
ATOM 1454 C C . LYS A 1 187 ? -15.502 -6.920 12.190 1.00 91.06 187 LYS A C 1
ATOM 1456 O O . LYS A 1 187 ? -16.284 -6.708 11.274 1.00 91.06 187 LYS A O 1
ATOM 1461 N N . SER A 1 188 ? -15.450 -8.076 12.850 1.00 87.94 188 SER A N 1
ATOM 1462 C CA . SER A 1 188 ? -16.344 -9.205 12.552 1.00 87.94 188 SER A CA 1
ATOM 1463 C C . SER A 1 188 ? -16.340 -9.621 11.068 1.00 87.94 188 SER A C 1
ATOM 1465 O O . SER A 1 188 ? -17.367 -10.029 10.540 1.00 87.94 188 SER A O 1
ATOM 1467 N N . GLY A 1 189 ? -15.184 -9.516 10.401 1.00 86.06 189 GLY A N 1
ATOM 1468 C CA . GLY A 1 189 ? -15.016 -9.847 8.980 1.00 86.06 189 GLY A CA 1
ATOM 1469 C C . GLY A 1 189 ? -15.354 -8.717 8.000 1.00 86.06 189 GLY A C 1
ATOM 1470 O O . GLY A 1 189 ? -15.107 -8.867 6.807 1.00 86.06 189 GLY A O 1
ATOM 1471 N N . GLU A 1 190 ? -15.857 -7.577 8.475 1.00 89.81 190 GLU A N 1
ATOM 1472 C CA . GLU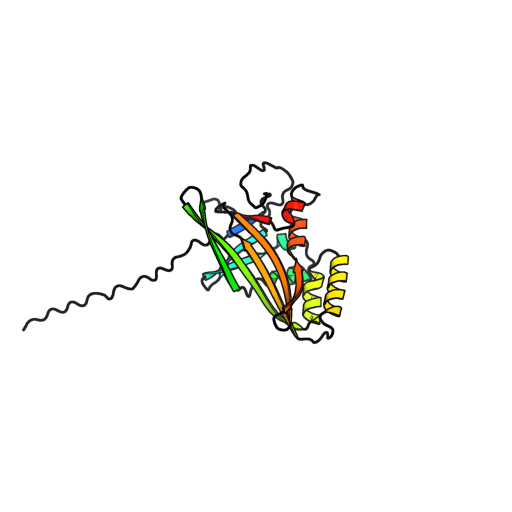 A 1 190 ? -16.200 -6.426 7.637 1.00 89.81 190 GLU A CA 1
ATOM 1473 C C . GLU A 1 190 ? -15.154 -5.313 7.759 1.00 89.81 190 GLU A C 1
ATOM 1475 O O . GLU A 1 190 ? -14.735 -4.954 8.863 1.00 89.81 190 GLU A O 1
ATOM 1480 N N . VAL A 1 191 ? -14.744 -4.733 6.627 1.00 91.44 191 VAL A N 1
ATOM 1481 C CA . VAL A 1 191 ? -13.878 -3.544 6.608 1.00 91.44 191 VAL A CA 1
ATOM 1482 C C . VAL A 1 191 ? -14.712 -2.324 6.991 1.00 91.44 191 VAL A C 1
ATOM 1484 O O . VAL A 1 191 ? -15.584 -1.895 6.237 1.00 91.44 191 VAL A O 1
ATOM 1487 N N . ILE A 1 192 ? -14.428 -1.739 8.152 1.00 90.75 192 ILE A N 1
ATOM 1488 C CA . ILE A 1 192 ? -15.169 -0.583 8.686 1.00 90.75 192 ILE A CA 1
ATOM 1489 C C . ILE A 1 192 ? -14.445 0.745 8.446 1.00 90.75 192 ILE A C 1
ATOM 1491 O O . ILE A 1 192 ? -15.067 1.798 8.291 1.00 90.75 192 ILE A O 1
ATOM 1495 N N . VAL A 1 193 ? -13.115 0.707 8.381 1.00 91.56 193 VAL A N 1
ATOM 1496 C CA . VAL A 1 193 ? -12.267 1.848 8.037 1.00 91.56 193 VAL A CA 1
ATOM 1497 C C . VAL A 1 193 ? -11.178 1.341 7.108 1.00 91.56 193 VAL A C 1
ATOM 1499 O O . VAL A 1 193 ? -10.580 0.311 7.376 1.00 91.56 193 VAL A O 1
ATOM 1502 N N . SER A 1 194 ? -10.909 2.071 6.034 1.00 92.00 194 SER A N 1
ATOM 1503 C CA . SER A 1 194 ? -9.782 1.803 5.142 1.00 92.00 194 SER A CA 1
ATOM 1504 C C . SER A 1 194 ? -9.017 3.099 4.951 1.00 92.00 194 SER A C 1
ATOM 1506 O O . SER A 1 194 ? -9.640 4.129 4.681 1.00 92.00 194 SER A O 1
ATOM 150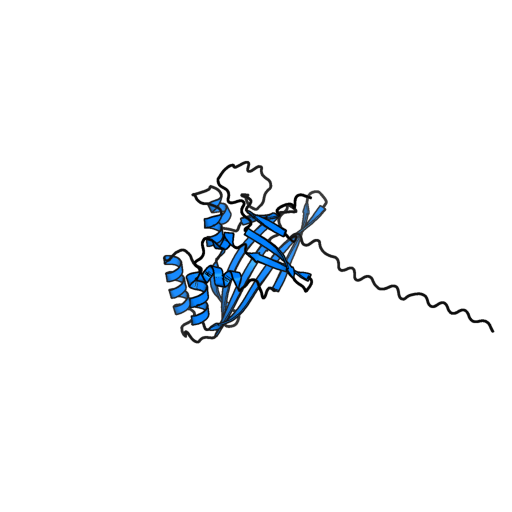8 N N . ILE A 1 195 ? -7.704 3.060 5.163 1.00 90.69 195 ILE A N 1
ATOM 1509 C CA . ILE A 1 195 ? -6.786 4.172 4.939 1.00 90.69 195 ILE A CA 1
ATOM 1510 C C . ILE A 1 195 ? -5.936 3.852 3.720 1.00 90.69 195 ILE A C 1
ATOM 1512 O O . ILE A 1 195 ? -5.159 2.901 3.744 1.00 90.69 195 ILE A O 1
ATOM 1516 N N . ASP A 1 196 ? -6.065 4.681 2.688 1.00 88.38 196 ASP A N 1
ATOM 1517 C CA . ASP A 1 196 ? -5.227 4.628 1.497 1.00 88.38 196 ASP A CA 1
ATOM 1518 C C . ASP A 1 196 ? -3.879 5.324 1.754 1.00 88.38 196 ASP A C 1
ATOM 1520 O O . ASP A 1 196 ? -3.804 6.538 1.963 1.00 88.38 196 ASP A O 1
ATOM 1524 N N . HIS A 1 197 ? -2.804 4.539 1.748 1.00 86.12 197 HIS A N 1
ATOM 1525 C CA . HIS A 1 197 ? -1.423 5.006 1.894 1.00 86.12 197 HIS A CA 1
ATOM 1526 C C . HIS A 1 197 ? -0.787 5.352 0.549 1.00 86.12 197 HIS A C 1
ATOM 1528 O O . HIS A 1 197 ? 0.246 6.031 0.504 1.00 86.12 197 HIS A O 1
ATOM 1534 N N . PHE A 1 198 ? -1.391 4.930 -0.563 1.00 82.44 198 PHE A N 1
ATOM 1535 C CA . PHE A 1 198 ? -0.887 5.240 -1.891 1.00 82.44 198 PHE A CA 1
ATOM 1536 C C . PHE A 1 198 ? -0.956 6.741 -2.193 1.00 82.44 198 PHE A C 1
ATOM 1538 O O . PHE A 1 198 ? -0.076 7.272 -2.867 1.00 82.44 198 PHE A O 1
ATOM 1545 N N . GLU A 1 199 ? -1.910 7.479 -1.622 1.00 77.31 199 GLU A N 1
ATOM 1546 C CA . GLU A 1 199 ? -1.977 8.939 -1.777 1.00 77.31 199 GLU A CA 1
ATOM 1547 C C . GLU A 1 199 ? -0.700 9.655 -1.306 1.00 77.31 199 GLU A C 1
ATOM 1549 O O . GLU A 1 199 ? -0.261 10.629 -1.926 1.00 77.31 199 GLU A O 1
ATOM 1554 N N . ASN A 1 200 ? -0.072 9.161 -0.236 1.00 76.06 200 ASN A N 1
ATOM 1555 C CA . ASN A 1 200 ? 1.187 9.706 0.270 1.00 76.06 200 ASN A CA 1
ATOM 1556 C C . ASN A 1 200 ? 2.346 9.391 -0.683 1.00 76.06 200 ASN A C 1
ATOM 1558 O O . ASN A 1 200 ? 3.219 10.233 -0.900 1.00 76.06 200 ASN A O 1
ATOM 1562 N N . ILE A 1 201 ? 2.326 8.202 -1.294 1.00 76.19 201 ILE A N 1
ATOM 1563 C CA . ILE A 1 201 ? 3.266 7.829 -2.352 1.00 76.19 201 ILE A CA 1
ATOM 1564 C C . ILE A 1 201 ? 3.073 8.742 -3.562 1.00 76.19 201 ILE A C 1
ATOM 1566 O O . ILE A 1 201 ? 4.045 9.332 -4.027 1.00 76.19 201 ILE A O 1
ATOM 1570 N N . ARG A 1 202 ? 1.838 8.952 -4.026 1.00 75.56 202 ARG A N 1
ATOM 1571 C CA . ARG A 1 202 ? 1.520 9.822 -5.168 1.00 75.56 202 ARG A CA 1
ATOM 1572 C C . ARG A 1 202 ? 2.110 11.224 -5.014 1.00 75.56 202 ARG A C 1
ATOM 1574 O O . ARG A 1 202 ? 2.742 11.731 -5.943 1.00 75.56 202 ARG A O 1
ATOM 1581 N N . ALA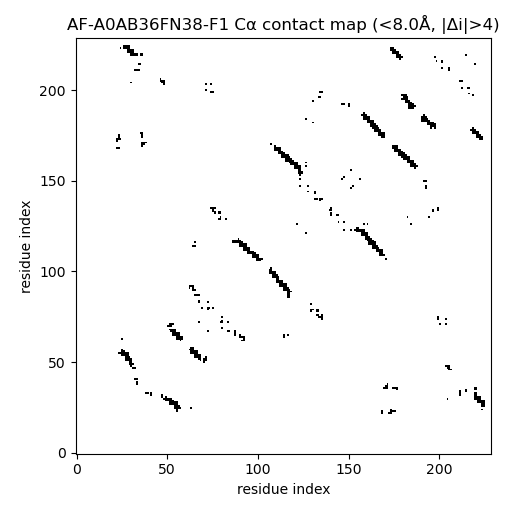 A 1 203 ? 1.976 11.818 -3.828 1.00 72.81 203 ALA A N 1
ATOM 1582 C CA . ALA A 1 203 ? 2.540 13.132 -3.520 1.00 72.81 203 ALA A CA 1
ATOM 1583 C C . ALA A 1 203 ? 4.081 13.179 -3.637 1.00 72.81 203 ALA A C 1
ATOM 1585 O O . ALA A 1 203 ? 4.641 14.223 -3.976 1.00 72.81 203 ALA A O 1
ATOM 1586 N N . LEU A 1 204 ? 4.774 12.058 -3.401 1.00 75.12 204 LEU A N 1
ATOM 1587 C CA . LEU A 1 204 ? 6.226 11.926 -3.587 1.00 75.12 204 LEU A CA 1
ATOM 1588 C C . LEU A 1 204 ? 6.634 11.712 -5.050 1.00 75.12 204 LEU A C 1
ATOM 1590 O O . LEU A 1 204 ? 7.751 12.077 -5.433 1.00 75.12 204 LEU A O 1
ATOM 1594 N N . LEU A 1 205 ? 5.762 11.113 -5.864 1.00 75.62 205 LEU A N 1
ATOM 1595 C CA . LEU A 1 205 ? 6.031 10.854 -7.282 1.00 75.62 205 LEU A CA 1
ATOM 1596 C C . LEU A 1 205 ? 5.968 12.142 -8.117 1.00 75.62 205 LEU A C 1
ATOM 1598 O O . LEU A 1 205 ? 6.697 12.282 -9.106 1.00 75.62 205 LEU A O 1
ATOM 1602 N N . HIS A 1 206 ? 5.132 13.105 -7.709 1.00 71.50 206 HIS A N 1
ATOM 1603 C CA . HIS A 1 206 ? 4.879 14.339 -8.450 1.00 71.50 206 HIS A CA 1
ATOM 1604 C C . HIS A 1 206 ? 4.882 15.582 -7.544 1.00 71.50 206 HIS A C 1
ATOM 1606 O O . HIS A 1 206 ? 3.928 15.867 -6.834 1.00 71.50 206 HIS A O 1
ATOM 1612 N N . THR A 1 207 ? 5.942 16.393 -7.634 1.00 59.59 207 THR A N 1
ATOM 1613 C CA . THR A 1 207 ? 6.110 17.631 -6.836 1.00 59.59 207 THR A CA 1
ATOM 1614 C C . THR A 1 207 ? 5.314 18.844 -7.349 1.00 59.59 207 THR A C 1
ATOM 1616 O O . THR A 1 207 ? 5.293 19.893 -6.708 1.00 59.59 207 THR A O 1
ATOM 1619 N N . LYS A 1 208 ? 4.675 18.738 -8.521 1.00 60.84 208 LYS A N 1
ATOM 1620 C CA . LYS A 1 208 ? 3.815 19.763 -9.145 1.00 60.84 208 LYS A CA 1
ATOM 1621 C C . LYS A 1 208 ? 2.584 19.087 -9.742 1.00 60.84 208 LYS A C 1
ATOM 1623 O O . LYS A 1 208 ? 2.611 17.873 -9.927 1.00 60.84 208 LYS A O 1
ATOM 1628 N N . ALA A 1 209 ? 1.570 19.877 -10.120 1.00 59.91 209 ALA A N 1
ATOM 1629 C CA . ALA A 1 209 ? 0.446 19.442 -10.955 1.00 59.91 209 ALA A CA 1
ATOM 1630 C C . ALA A 1 209 ? 0.964 18.921 -12.309 1.00 59.91 209 ALA A C 1
ATOM 1632 O O . ALA A 1 209 ? 1.047 19.632 -13.310 1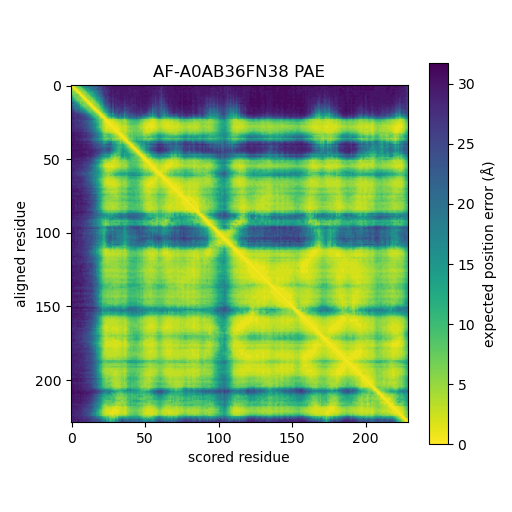.00 59.91 209 ALA A O 1
ATOM 1633 N N . SER A 1 210 ? 1.429 17.681 -12.290 1.00 65.75 210 SER A N 1
ATOM 1634 C CA . SER A 1 210 ? 1.896 16.924 -13.430 1.00 65.75 210 SER A CA 1
ATOM 1635 C C . SER A 1 210 ? 0.670 16.423 -14.176 1.00 65.75 210 SER A C 1
ATOM 1637 O O . SER A 1 210 ? -0.314 16.034 -13.551 1.00 65.75 210 SER A O 1
ATOM 1639 N N . ARG A 1 211 ? 0.737 16.339 -15.509 1.00 65.94 211 ARG A N 1
ATOM 1640 C CA . ARG A 1 211 ? -0.306 15.650 -16.293 1.00 65.94 211 ARG A CA 1
ATOM 1641 C C . ARG A 1 211 ? -0.518 14.192 -15.846 1.00 65.94 211 ARG A C 1
ATOM 1643 O O . ARG A 1 211 ? -1.556 13.617 -16.128 1.00 65.94 211 ARG A O 1
ATOM 1650 N N . TRP A 1 212 ? 0.466 13.635 -15.138 1.00 67.19 212 TRP A N 1
ATOM 1651 C CA . TRP A 1 212 ? 0.488 12.283 -14.587 1.00 67.19 212 TRP A CA 1
ATOM 1652 C C . TRP A 1 212 ? -0.149 12.165 -13.194 1.00 67.19 212 TRP A C 1
ATOM 1654 O O . TRP A 1 212 ? -0.431 11.056 -12.755 1.00 67.19 212 TRP A O 1
ATOM 1664 N N . ASP A 1 213 ? -0.416 13.278 -12.497 1.00 68.69 213 ASP A N 1
ATOM 1665 C CA . ASP A 1 213 ? -1.057 13.245 -11.169 1.00 68.69 213 ASP A CA 1
ATOM 1666 C C . ASP A 1 213 ? -2.467 12.634 -11.244 1.00 68.69 213 ASP A C 1
ATOM 1668 O O . ASP A 1 213 ? -2.856 11.849 -10.391 1.00 68.69 213 ASP A O 1
ATOM 1672 N N . GLN A 1 214 ? -3.202 12.903 -12.330 1.00 67.25 214 GLN A N 1
ATOM 1673 C CA . GLN A 1 214 ? -4.516 12.295 -12.566 1.00 67.25 214 GLN A CA 1
ATOM 1674 C C . GLN A 1 214 ? -4.421 10.794 -12.870 1.00 67.25 214 GLN A C 1
ATOM 1676 O O . GLN A 1 214 ? -5.219 10.011 -12.372 1.00 67.25 214 GLN A O 1
ATOM 1681 N N . THR A 1 215 ? -3.426 10.372 -13.651 1.00 65.44 215 THR A N 1
ATOM 1682 C CA . THR A 1 215 ? -3.176 8.951 -13.941 1.00 65.44 215 THR A CA 1
ATOM 1683 C C . THR A 1 215 ? -2.775 8.183 -12.687 1.00 65.44 215 THR A C 1
ATOM 1685 O O . THR A 1 215 ? -3.154 7.031 -12.518 1.00 65.44 215 THR A O 1
ATOM 1688 N N . THR A 1 216 ? -2.052 8.840 -11.782 1.00 70.31 216 THR A N 1
ATOM 1689 C CA . THR A 1 216 ? -1.631 8.251 -10.511 1.00 70.31 216 THR A CA 1
ATOM 1690 C C . THR A 1 216 ? -2.721 8.257 -9.439 1.00 70.31 216 THR A C 1
ATOM 1692 O O . THR A 1 216 ? -2.442 7.945 -8.290 1.00 70.31 216 THR A O 1
ATOM 1695 N N . LEU A 1 217 ? -3.974 8.583 -9.776 1.00 70.44 217 LEU A N 1
ATOM 1696 C CA . LEU A 1 217 ? -5.113 8.393 -8.869 1.00 70.44 217 LEU A CA 1
ATOM 1697 C C . LEU A 1 217 ? -5.529 6.925 -8.745 1.00 70.44 217 LEU A C 1
ATOM 1699 O O . LEU A 1 217 ? -6.057 6.546 -7.707 1.00 70.44 217 LEU A O 1
ATOM 1703 N N . SER A 1 218 ? -5.312 6.118 -9.785 1.00 71.88 218 SER A N 1
ATOM 1704 C CA . SER A 1 218 ? -5.710 4.705 -9.817 1.00 71.88 218 SER A CA 1
ATOM 1705 C C . SER A 1 218 ? -4.574 3.732 -9.497 1.00 71.88 218 SER A C 1
ATOM 1707 O O . SER A 1 218 ? -4.803 2.530 -9.508 1.00 71.88 218 SER A O 1
ATOM 1709 N N . GLY A 1 219 ? -3.352 4.228 -9.286 1.00 81.06 219 GLY A N 1
ATOM 1710 C CA . GLY A 1 219 ? -2.155 3.411 -9.075 1.00 81.06 219 GLY A CA 1
ATOM 1711 C C . GLY A 1 219 ? -0.924 3.981 -9.778 1.00 81.06 219 GLY A C 1
ATOM 1712 O O . GLY A 1 219 ? -0.983 5.049 -10.386 1.00 81.06 219 GLY A O 1
ATOM 1713 N N . ALA A 1 220 ? 0.219 3.306 -9.696 1.00 84.44 220 ALA A N 1
ATOM 1714 C CA . ALA A 1 220 ? 1.444 3.746 -10.373 1.00 84.44 220 ALA A CA 1
ATOM 1715 C C . ALA A 1 220 ? 2.262 2.579 -10.916 1.00 84.44 220 ALA A C 1
ATOM 1717 O O . ALA A 1 220 ? 2.241 1.474 -10.381 1.00 84.44 220 ALA A O 1
ATOM 1718 N N . CYS A 1 221 ? 3.020 2.861 -11.972 1.00 84.25 221 CYS A N 1
ATOM 1719 C CA . CYS A 1 221 ? 3.888 1.887 -12.611 1.00 84.25 221 CYS A CA 1
ATOM 1720 C C . CYS A 1 221 ? 5.278 1.906 -12.008 1.00 84.25 221 CYS A C 1
ATOM 1722 O O . CYS A 1 221 ? 5.891 2.969 -11.858 1.00 84.25 221 CYS A O 1
ATOM 1724 N N . PHE A 1 222 ? 5.793 0.717 -11.738 1.00 86.69 222 PHE A N 1
ATOM 1725 C CA . PHE A 1 222 ? 7.146 0.535 -11.254 1.00 86.69 222 PHE A CA 1
ATOM 1726 C C . PHE A 1 222 ? 7.885 -0.432 -12.159 1.00 86.69 222 PHE A C 1
ATOM 1728 O O . PHE A 1 222 ? 7.323 -1.436 -12.582 1.00 86.69 222 PHE A O 1
ATOM 1735 N N . GLU A 1 223 ? 9.134 -0.112 -12.471 1.00 86.94 223 GLU A N 1
ATOM 1736 C CA . GLU A 1 223 ? 10.015 -0.941 -13.282 1.00 86.94 223 GLU A CA 1
ATOM 1737 C C . GLU A 1 223 ? 11.151 -1.481 -12.420 1.00 86.94 223 GLU A C 1
ATOM 1739 O O . GLU A 1 223 ? 11.733 -0.745 -11.617 1.00 86.94 223 GLU A O 1
ATOM 1744 N N . LEU A 1 224 ? 11.448 -2.766 -12.595 1.00 87.31 224 LEU A N 1
ATOM 1745 C CA . LEU A 1 224 ? 12.588 -3.428 -11.989 1.00 87.31 224 LEU A CA 1
ATOM 1746 C C . LEU A 1 224 ? 13.875 -2.736 -12.448 1.00 87.31 224 LEU A C 1
ATOM 1748 O O . LEU A 1 224 ? 14.163 -2.631 -13.643 1.00 87.31 224 LEU A O 1
ATOM 1752 N N . GLU A 1 225 ? 14.665 -2.275 -11.487 1.00 85.56 225 GLU A N 1
ATOM 1753 C CA . GLU A 1 225 ? 16.025 -1.830 -11.723 1.00 85.56 225 GLU A CA 1
ATOM 1754 C C . GLU A 1 225 ? 16.835 -3.024 -12.222 1.00 85.56 225 GLU A C 1
ATOM 1756 O O . GLU A 1 225 ? 17.073 -3.988 -11.493 1.00 85.56 225 GLU A O 1
ATOM 1761 N N . LYS A 1 226 ? 17.253 -2.966 -13.488 1.00 73.38 226 LYS A N 1
ATOM 1762 C CA . LYS A 1 226 ? 18.188 -3.946 -14.031 1.00 73.38 226 LYS A CA 1
ATOM 1763 C C . LYS A 1 226 ? 19.461 -3.875 -13.196 1.00 73.38 226 LYS A C 1
ATOM 1765 O O . LYS A 1 226 ? 20.071 -2.811 -13.114 1.00 73.38 226 LYS A O 1
ATOM 1770 N N . SER A 1 227 ? 19.866 -4.988 -12.585 1.00 50.97 227 SER A N 1
ATOM 1771 C CA . SER A 1 227 ? 21.230 -5.073 -12.077 1.00 50.97 227 SER A CA 1
ATOM 1772 C C . SER A 1 227 ? 22.142 -5.029 -13.294 1.00 50.97 227 SER A C 1
ATOM 1774 O O . SER A 1 227 ? 22.040 -5.918 -14.142 1.00 50.97 227 SER A O 1
ATOM 1776 N N . ASP A 1 228 ? 22.985 -4.007 -13.408 1.00 39.62 228 ASP A N 1
ATOM 1777 C CA . ASP A 1 228 ? 24.071 -4.007 -14.383 1.00 39.62 228 ASP A CA 1
ATOM 1778 C C . ASP A 1 228 ? 24.942 -5.248 -14.102 1.00 39.62 228 ASP A C 1
ATOM 1780 O O . ASP A 1 228 ? 25.706 -5.278 -13.135 1.00 39.62 228 ASP A O 1
ATOM 1784 N N . GLN A 1 229 ? 24.748 -6.305 -14.894 1.00 32.50 229 GLN A N 1
ATOM 1785 C CA . GLN A 1 229 ? 25.653 -7.449 -15.006 1.00 32.50 229 GLN A CA 1
ATOM 1786 C C . GLN A 1 229 ? 26.453 -7.312 -16.294 1.00 32.50 229 GLN A C 1
ATOM 1788 O O . GLN A 1 229 ? 25.829 -7.024 -17.343 1.00 32.50 229 GLN A O 1
#